Protein AF-A0A4R6LJL4-F1 (afdb_monomer_lite)

Radius of gyration: 26.49 Å; chains: 1; bounding box: 57×47×94 Å

Sequence (261 aa):
MKKIILALFVLISINSFAQEFKIKKGEVLLDGKPIAKISTKVLREYKISNLDGTNTITAYMRICNTTTPGKVYIEVFNENDKKSNDLDFAKYSPFNVDRSIVQTLFAKEMITENGVQLEKINAFLNDTPTGLGEKYGCKQENAEKKITDALDLTLDDSGNILSKNQKIGYISMITKNGQVEKYEVTDLDHNLIATWFAQMGTVQGYDKYLNKEIITYDKKVFKVEFDNGGNFIGYKMSKDITAINIVKKLAVNGYNLGHSK

pLDDT: mean 83.45, std 13.98, range [44.19, 98.19]

Foldseek 3Di:
DVVVVVVVVVVVVPPPCPFDWDADPQFTDTVRHTFWGWDPPDPQWIWIGGPVRPPIKIKGWDWAVPDVVIAIWIWIADPVVRFIAIDHFPDDDPVCRVSSVVVRCVVQVCQDSNGGDNVSVVVRRPDDHPCVCVVSVNVDDPVLNVLCVQQVWFAFQQQFIDGVNHGFWGKDFDDDPLHTAWIWTAAPVRDTFKIAGCWQDDDPPDPDGGHCWIAGPVGDIDHQDQDPQADSVPGGCRRGPSSRSVVSVCVSVPHGRYDDD

Secondary structure (DSSP, 8-state):
-HHHHHHHHHHHTT------EEEETTEEEETTEEEEEEEEEETTEEEEE-TTS-S-EEEEEEEETTSSSPEEEEEEEETTTTEEEEEE-SS--TT-HHHHHHHHHHHTTSEETTEE-HHHHHHHHHSPP--HHHHTT-----HHHHHHHHHTEEE-TT-EEEETTEEEEEEEEEEETTEEEEEEEE-TT--EEEEEESSSEEETTEEEEESSEEEETT--EEE------S-STT--GGG-HHHHHHHHHHHHTT---S---

Structure (mmCIF, N/CA/C/O backbone):
data_AF-A0A4R6LJL4-F1
#
_entry.id   AF-A0A4R6LJL4-F1
#
loop_
_atom_site.group_PDB
_atom_site.id
_atom_site.type_symbol
_atom_site.label_atom_id
_atom_site.label_alt_id
_atom_site.label_comp_id
_atom_site.label_asym_id
_atom_site.label_entity_id
_atom_site.label_seq_id
_atom_site.pdbx_PDB_ins_code
_atom_site.Cartn_x
_atom_site.Cartn_y
_atom_site.Cartn_z
_atom_site.occupancy
_atom_site.B_iso_or_equiv
_atom_site.auth_seq_id
_atom_site.auth_comp_id
_atom_site.auth_asym_id
_atom_site.auth_atom_id
_atom_site.pdbx_PDB_model_num
ATOM 1 N N . MET A 1 1 ? -15.195 26.073 62.639 1.00 53.53 1 MET A N 1
ATOM 2 C CA . MET A 1 1 ? -16.180 25.310 61.834 1.00 53.53 1 MET A CA 1
ATOM 3 C C . MET A 1 1 ? -16.422 25.914 60.446 1.00 53.53 1 MET A C 1
ATOM 5 O O . MET A 1 1 ? -16.171 25.215 59.477 1.00 53.53 1 MET A O 1
ATOM 9 N N . LYS A 1 2 ? -16.781 27.205 60.300 1.00 52.44 2 LYS A N 1
ATOM 10 C CA . LYS A 1 2 ? -17.011 27.843 58.974 1.00 52.44 2 LYS A CA 1
ATOM 11 C C . LYS A 1 2 ? -15.838 27.730 57.975 1.00 52.44 2 LYS A C 1
ATOM 13 O O . LYS A 1 2 ? -16.068 27.518 56.794 1.00 52.44 2 LYS A O 1
ATOM 18 N N . LYS A 1 3 ? -14.585 27.796 58.451 1.00 55.22 3 LYS A N 1
ATOM 19 C CA . LYS A 1 3 ? -13.379 27.672 57.602 1.00 55.22 3 LYS A CA 1
ATOM 20 C C . LYS A 1 3 ? -13.114 26.243 57.094 1.00 55.22 3 LYS A C 1
ATOM 22 O O . LYS A 1 3 ? -12.526 26.085 56.035 1.00 55.22 3 LYS A O 1
ATOM 27 N N . ILE A 1 4 ? -13.580 25.220 57.818 1.00 68.38 4 ILE A N 1
ATOM 28 C CA . ILE A 1 4 ? -13.428 23.805 57.427 1.00 68.38 4 ILE A CA 1
ATOM 29 C C . ILE A 1 4 ? -14.472 23.440 56.363 1.00 68.38 4 ILE A C 1
ATOM 31 O O . ILE A 1 4 ? -14.153 22.752 55.402 1.00 68.38 4 ILE A O 1
ATOM 35 N N . ILE A 1 5 ? -15.693 23.975 56.482 1.00 66.12 5 ILE A N 1
ATOM 36 C CA . ILE A 1 5 ? -16.760 23.782 55.486 1.00 66.12 5 ILE A CA 1
ATOM 37 C C . ILE A 1 5 ? -16.379 24.428 54.143 1.00 66.12 5 ILE A C 1
ATOM 39 O O . ILE A 1 5 ? -16.594 23.828 53.095 1.00 66.12 5 ILE A O 1
ATOM 43 N N . LEU A 1 6 ? -15.745 25.608 54.167 1.00 64.31 6 LEU A N 1
ATOM 44 C CA . LEU A 1 6 ? -15.270 26.276 52.949 1.00 64.31 6 LEU A CA 1
ATOM 45 C C . LEU A 1 6 ? -14.144 25.489 52.254 1.00 64.31 6 LEU A C 1
ATOM 47 O O . LEU A 1 6 ? -14.151 25.364 51.034 1.00 64.31 6 LEU A O 1
ATOM 51 N N . ALA A 1 7 ? -13.219 24.901 53.021 1.00 64.88 7 ALA A N 1
ATOM 52 C CA . ALA A 1 7 ? -12.162 24.045 52.478 1.00 64.88 7 ALA A CA 1
ATOM 53 C C . ALA A 1 7 ? -12.717 22.750 51.850 1.00 64.88 7 ALA A C 1
ATOM 55 O O . ALA A 1 7 ? -12.219 22.311 50.816 1.00 64.88 7 ALA A O 1
ATOM 56 N N . LEU A 1 8 ? -13.783 22.176 52.423 1.00 58.47 8 LEU A N 1
ATOM 57 C CA . LEU A 1 8 ? -14.461 21.006 51.856 1.00 58.47 8 LEU A CA 1
ATOM 58 C C . LEU A 1 8 ? -15.148 21.325 50.516 1.00 58.47 8 LEU A C 1
ATOM 60 O O . LEU A 1 8 ? -15.084 20.517 49.595 1.00 58.47 8 LEU A O 1
ATOM 64 N N . PHE A 1 9 ? -15.753 22.510 50.378 1.00 60.56 9 PHE A N 1
ATOM 65 C CA . PHE A 1 9 ? -16.377 22.939 49.119 1.00 60.56 9 PHE A CA 1
ATOM 66 C C . PHE A 1 9 ? -15.356 23.179 47.996 1.00 60.56 9 PHE A C 1
ATOM 68 O O . PHE A 1 9 ? -15.627 22.819 46.853 1.00 60.56 9 PHE A O 1
ATOM 75 N N . VAL A 1 10 ? -14.165 23.700 48.318 1.00 61.47 10 VAL A N 1
ATOM 76 C CA . VAL A 1 10 ? -13.074 23.887 47.340 1.00 61.47 10 VAL A CA 1
ATOM 77 C C . VAL A 1 10 ? -12.488 22.545 46.869 1.00 61.47 10 VAL A C 1
ATOM 79 O O . VAL A 1 10 ? -12.090 22.422 45.712 1.00 61.47 10 VAL A O 1
ATOM 82 N N . LEU A 1 11 ? -12.486 21.512 47.719 1.00 54.69 11 LEU A N 1
ATOM 83 C CA . LEU A 1 11 ? -12.023 20.163 47.359 1.00 54.69 11 LEU A CA 1
ATOM 84 C C . LEU A 1 11 ? -13.029 19.387 46.487 1.00 54.69 11 LEU A C 1
ATOM 86 O O . LEU A 1 11 ? -12.617 18.572 45.666 1.00 54.69 11 LEU A O 1
ATOM 90 N N . ILE A 1 12 ? -14.332 19.666 46.603 1.00 56.69 12 ILE A N 1
ATOM 91 C CA . ILE A 1 12 ? -15.369 19.040 45.759 1.00 56.69 12 ILE A CA 1
ATOM 92 C C . ILE A 1 12 ? -15.373 19.638 44.339 1.00 56.69 12 ILE A C 1
ATOM 94 O O . ILE A 1 12 ? -15.661 18.922 43.378 1.00 56.69 12 ILE A O 1
ATOM 98 N N . SER A 1 13 ? -14.982 20.909 44.177 1.00 53.59 13 SER A N 1
ATOM 99 C CA . SER A 1 13 ? -14.863 21.566 42.863 1.00 53.59 13 SER A CA 1
ATOM 100 C C . SER A 1 13 ? -13.693 21.078 41.999 1.00 53.59 13 SER A C 1
ATOM 102 O O . SER A 1 13 ? -13.598 21.473 40.842 1.00 53.59 13 SER A O 1
ATOM 104 N N . ILE A 1 14 ? -12.822 20.208 42.523 1.00 50.28 14 ILE A N 1
ATOM 105 C CA . ILE A 1 14 ? -11.689 19.627 41.779 1.00 50.28 14 ILE A CA 1
ATOM 106 C C . ILE A 1 14 ? -11.976 18.210 41.270 1.00 50.28 14 ILE A C 1
ATOM 108 O O . ILE A 1 14 ? -11.062 17.544 40.781 1.00 50.28 14 ILE A O 1
ATOM 112 N N . ASN A 1 15 ? -13.236 17.754 41.313 1.00 45.84 15 ASN A N 1
ATOM 113 C CA . ASN A 1 15 ? -13.671 16.623 40.493 1.00 45.84 15 ASN A CA 1
ATOM 114 C C . ASN A 1 15 ? -13.639 17.060 39.026 1.00 45.84 15 ASN A C 1
ATOM 116 O O . ASN A 1 15 ? -14.657 17.375 38.416 1.00 45.84 15 ASN A O 1
ATOM 120 N N . SER A 1 16 ? -12.426 17.137 38.483 1.00 47.34 16 SER A N 1
ATOM 121 C CA . SER A 1 16 ? -12.177 17.242 37.060 1.00 47.34 16 SER A CA 1
ATOM 122 C C . SER A 1 16 ? -12.941 16.089 36.433 1.00 47.34 16 SER A C 1
ATOM 124 O O . SER A 1 16 ? -12.625 14.929 36.702 1.00 47.34 16 SER A O 1
ATOM 126 N N . PHE A 1 17 ? -13.986 16.406 35.672 1.00 51.44 17 PHE A N 1
ATOM 127 C CA . PHE A 1 17 ? -14.688 15.448 34.835 1.00 51.44 17 PHE A CA 1
ATOM 128 C C . PHE A 1 17 ? -13.673 14.906 33.827 1.00 51.44 17 PHE A C 1
ATOM 130 O O . PHE A 1 17 ? -13.491 15.452 32.742 1.00 51.44 17 PHE A O 1
ATOM 137 N N . ALA A 1 18 ? -12.926 13.877 34.220 1.00 64.19 18 ALA A N 1
ATOM 138 C CA . ALA A 1 18 ? -12.114 13.114 33.301 1.00 64.19 18 ALA A CA 1
ATOM 139 C C . ALA A 1 18 ? -13.106 12.349 32.428 1.00 64.19 18 ALA A C 1
ATOM 141 O O . ALA A 1 18 ? -13.617 11.315 32.853 1.00 64.19 18 ALA A O 1
ATOM 142 N N . GLN A 1 19 ? -13.417 12.914 31.258 1.00 72.06 19 GLN A N 1
ATOM 143 C CA . GLN A 1 19 ? -14.310 12.308 30.276 1.00 72.06 19 GLN A CA 1
ATOM 144 C C . GLN A 1 19 ? -13.900 10.851 30.052 1.00 72.06 19 GLN A C 1
ATOM 146 O O . GLN A 1 19 ? -12.770 10.549 29.644 1.00 72.06 19 GLN A O 1
ATOM 151 N N . GLU A 1 20 ? -14.802 9.934 30.388 1.00 85.31 20 GLU A N 1
ATOM 152 C CA . GLU A 1 20 ? -14.519 8.511 30.374 1.00 85.31 20 GLU A CA 1
ATOM 153 C C . GLU A 1 20 ? -14.858 7.934 28.999 1.00 85.31 20 GLU A C 1
ATOM 155 O O . GLU A 1 20 ? -16.024 7.781 28.630 1.00 85.31 20 GLU A O 1
ATOM 160 N N . PHE A 1 21 ? -13.819 7.547 28.257 1.00 89.88 21 PHE A N 1
ATOM 161 C CA . PHE A 1 21 ? -13.973 6.799 27.013 1.00 89.88 21 PHE A CA 1
ATOM 162 C C . PHE A 1 21 ? -14.028 5.298 27.282 1.00 89.88 21 PHE A C 1
ATOM 164 O O . PHE A 1 21 ? -13.080 4.701 27.809 1.00 89.88 21 PHE A O 1
ATOM 171 N N . LYS A 1 22 ? -15.116 4.669 26.841 1.00 92.44 22 LYS A N 1
ATOM 172 C CA . LYS A 1 22 ? -15.297 3.214 26.835 1.00 92.44 22 LYS A CA 1
ATOM 173 C C . LYS A 1 22 ? -15.588 2.741 25.418 1.00 92.44 22 LYS A C 1
ATOM 175 O O . LYS A 1 22 ? -16.244 3.431 24.652 1.00 92.44 22 LYS A O 1
ATOM 180 N N . ILE A 1 23 ? -15.125 1.540 25.086 1.00 91.44 23 ILE A N 1
ATOM 181 C CA . ILE A 1 23 ? -15.512 0.853 23.852 1.00 91.44 23 ILE A CA 1
ATOM 182 C C . ILE A 1 23 ? -16.222 -0.428 24.257 1.00 91.44 23 ILE A C 1
ATOM 184 O O . ILE A 1 23 ? -15.681 -1.234 25.017 1.00 91.44 23 ILE A O 1
ATOM 188 N N . LYS A 1 24 ? -17.469 -0.592 23.813 1.00 92.56 24 LYS A N 1
ATOM 189 C CA . LYS A 1 24 ? -18.305 -1.739 24.175 1.00 92.56 24 LYS A CA 1
ATOM 190 C C . LYS A 1 24 ? -19.131 -2.154 22.971 1.00 92.56 24 LYS A C 1
ATOM 192 O O . LYS A 1 24 ? -19.838 -1.338 22.402 1.00 92.56 24 LYS A O 1
ATOM 197 N N . LYS A 1 25 ? -19.049 -3.434 22.593 1.00 90.81 25 LYS A N 1
ATOM 198 C CA . LYS A 1 25 ? -19.828 -4.020 21.483 1.00 90.81 25 LYS A CA 1
ATOM 199 C C . LYS A 1 25 ? -19.723 -3.236 20.154 1.00 90.81 25 LYS A C 1
ATOM 201 O O . LYS A 1 25 ? -20.688 -3.170 19.407 1.00 90.81 25 LYS A O 1
ATOM 206 N N . GLY A 1 26 ? -18.552 -2.665 19.855 1.00 92.25 26 GLY A N 1
ATOM 207 C CA . GLY A 1 26 ? -18.328 -1.886 18.628 1.00 92.25 26 GLY A CA 1
ATOM 208 C C . GLY A 1 26 ? -18.868 -0.454 18.673 1.00 92.25 26 GLY A C 1
ATOM 209 O O . GLY A 1 26 ? -18.891 0.217 17.646 1.00 92.25 26 GLY A O 1
ATOM 210 N N . GLU A 1 27 ? -19.282 0.031 19.842 1.00 96.25 27 GLU A N 1
ATOM 211 C CA . GLU A 1 27 ? -19.671 1.422 20.062 1.00 96.25 27 GLU A CA 1
ATOM 212 C C . GLU A 1 27 ? -18.627 2.137 20.913 1.00 96.25 27 GLU A C 1
ATOM 214 O O . GLU A 1 27 ? -18.064 1.571 21.856 1.00 96.25 27 GLU A O 1
ATOM 219 N N . VAL A 1 28 ? -18.393 3.398 20.573 1.00 96.62 28 VAL A N 1
ATOM 220 C CA . VAL A 1 28 ? -17.620 4.352 21.356 1.00 96.62 28 VAL A CA 1
ATOM 221 C C . VAL A 1 28 ? -18.580 5.058 22.298 1.00 96.62 28 VAL A C 1
ATOM 223 O O . VAL A 1 28 ? -19.526 5.701 21.843 1.00 96.62 28 VAL A O 1
ATOM 226 N N . LEU A 1 29 ? -18.324 4.952 23.598 1.00 96.44 29 LEU A N 1
ATOM 227 C CA . LEU A 1 29 ? -19.099 5.606 24.638 1.00 96.44 29 LEU A CA 1
ATOM 228 C C . LEU A 1 29 ? -18.279 6.720 25.283 1.00 96.44 29 LEU A C 1
ATOM 230 O O . LEU A 1 29 ? -17.168 6.470 25.755 1.00 96.44 29 LEU A O 1
ATOM 234 N N . LEU A 1 30 ? -18.866 7.911 25.338 1.00 94.94 30 LEU A N 1
ATOM 235 C CA . LEU A 1 30 ? -18.386 9.060 26.094 1.00 94.94 30 LEU A CA 1
ATOM 236 C C . LEU A 1 30 ? -19.281 9.218 27.320 1.00 94.94 30 LEU A C 1
ATOM 238 O O . LEU A 1 30 ? -20.489 9.410 27.180 1.00 94.94 30 LEU A O 1
ATOM 242 N N . ASP A 1 31 ? -18.713 9.046 28.512 1.00 92.50 31 ASP A N 1
ATOM 243 C CA . ASP A 1 31 ? -19.451 9.098 29.783 1.00 92.50 31 ASP A CA 1
ATOM 244 C C . ASP A 1 31 ? -20.693 8.181 29.783 1.00 92.50 31 ASP A C 1
ATOM 246 O O . ASP A 1 31 ? -21.767 8.502 30.291 1.00 92.50 31 ASP A O 1
ATOM 250 N N . GLY A 1 32 ? -20.549 7.011 29.151 1.00 92.56 32 GLY A N 1
ATOM 251 C CA . GLY A 1 32 ? -21.605 6.004 29.026 1.00 92.56 32 GLY A CA 1
ATOM 252 C C . GLY A 1 32 ? -22.635 6.256 27.919 1.00 92.56 32 GLY A C 1
ATOM 253 O O . GLY A 1 32 ? -23.477 5.387 27.700 1.00 92.56 32 GLY A O 1
ATOM 254 N N . LYS A 1 33 ? -22.565 7.374 27.188 1.00 94.56 33 LYS A N 1
ATOM 255 C CA . LYS A 1 33 ? -23.429 7.651 26.031 1.00 94.56 33 LYS A CA 1
ATOM 256 C C . LYS A 1 33 ? -22.744 7.217 24.734 1.00 94.56 33 LYS A C 1
ATOM 258 O O . LYS A 1 33 ? -21.596 7.604 24.526 1.00 94.56 33 LYS A O 1
ATOM 263 N N . PRO A 1 34 ? -23.396 6.433 23.858 1.00 97.00 34 PRO A N 1
ATOM 264 C CA . PRO A 1 34 ? -22.824 6.082 22.564 1.00 97.00 34 PRO A CA 1
ATOM 265 C C . PRO A 1 34 ? -22.721 7.335 21.684 1.00 97.00 34 PRO A C 1
ATOM 267 O O . PRO A 1 34 ? -23.684 8.089 21.579 1.00 97.00 34 PRO A O 1
ATOM 270 N N . ILE A 1 35 ? -21.560 7.552 21.064 1.00 97.06 35 ILE A N 1
ATOM 271 C CA . ILE A 1 35 ? -21.288 8.717 20.198 1.00 97.06 35 ILE A CA 1
ATOM 272 C C . ILE A 1 35 ? -20.831 8.320 18.788 1.00 97.06 35 ILE A C 1
ATOM 274 O O . ILE A 1 35 ? -21.014 9.072 17.838 1.00 97.06 35 ILE A O 1
ATOM 278 N N . ALA A 1 36 ? -20.249 7.131 18.626 1.00 97.69 36 ALA A N 1
ATOM 279 C CA . ALA A 1 36 ? -19.754 6.634 17.345 1.00 97.69 36 ALA A CA 1
ATOM 280 C C . ALA A 1 36 ? -19.718 5.102 17.331 1.00 97.69 36 ALA A C 1
ATOM 282 O O . ALA A 1 36 ? -19.785 4.452 18.377 1.00 97.69 36 ALA A O 1
ATOM 283 N N . LYS A 1 37 ? -19.575 4.519 16.143 1.00 97.88 37 LYS A N 1
ATOM 284 C CA . LYS A 1 37 ? -19.278 3.096 15.949 1.00 97.88 37 LYS A CA 1
ATOM 285 C C . LYS A 1 37 ? -17.812 2.920 15.584 1.00 97.88 37 LYS A C 1
ATOM 287 O O . LYS A 1 37 ? -17.244 3.756 14.888 1.00 97.88 37 LYS A O 1
ATOM 292 N N . ILE A 1 38 ? -17.214 1.822 16.036 1.00 95.94 38 ILE A N 1
ATOM 293 C CA . ILE A 1 38 ? -15.847 1.427 15.704 1.00 95.94 38 ILE A CA 1
ATOM 294 C C . ILE A 1 38 ? -15.780 -0.067 15.381 1.00 95.94 38 ILE A C 1
ATOM 296 O O . ILE A 1 38 ? -16.358 -0.904 16.076 1.00 95.94 38 ILE A O 1
ATOM 300 N N . SER A 1 39 ? -15.065 -0.414 14.312 1.00 88.62 39 SER A N 1
ATOM 301 C CA . SER A 1 39 ? -14.874 -1.794 13.871 1.00 88.62 39 SER A CA 1
ATOM 302 C C . SER A 1 39 ? -13.429 -2.057 13.461 1.00 88.62 39 SER A C 1
ATOM 304 O O . SER A 1 39 ? -12.845 -1.296 12.692 1.00 88.62 39 SER A O 1
ATOM 306 N N . THR A 1 40 ? -12.884 -3.180 13.928 1.00 78.75 40 THR A N 1
ATOM 307 C CA . THR A 1 40 ? -11.513 -3.630 13.640 1.00 78.75 40 THR A CA 1
ATOM 308 C C . THR A 1 40 ? -11.558 -5.009 12.989 1.00 78.75 40 THR A C 1
ATOM 310 O O . THR A 1 40 ? -11.153 -6.012 13.571 1.00 78.75 40 THR A O 1
ATOM 313 N N . LYS A 1 41 ? -12.133 -5.087 11.782 1.00 68.88 41 LYS A N 1
ATOM 314 C CA . LYS A 1 41 ? -12.169 -6.344 11.007 1.00 68.88 41 LYS A CA 1
ATOM 315 C C . LYS A 1 41 ? -10.799 -6.715 10.440 1.00 68.88 41 LYS A C 1
ATOM 317 O O . LYS A 1 41 ? -10.527 -7.891 10.227 1.00 68.88 41 LYS A O 1
ATOM 322 N N . VAL A 1 42 ? -9.959 -5.713 10.190 1.00 64.69 42 VAL A N 1
ATOM 323 C CA . VAL A 1 42 ? -8.599 -5.861 9.672 1.00 64.69 42 VAL A CA 1
ATOM 324 C C . VAL A 1 42 ? -7.624 -5.383 10.744 1.00 64.69 42 VAL A C 1
ATOM 326 O O . VAL A 1 42 ? -7.856 -4.383 11.424 1.00 64.69 42 VAL A O 1
ATOM 329 N N . LEU A 1 43 ? -6.533 -6.125 10.935 1.00 59.03 43 LEU A N 1
ATOM 330 C CA . LEU A 1 43 ? -5.539 -5.814 11.958 1.00 59.03 43 LEU A CA 1
ATOM 331 C C . LEU A 1 43 ? -4.974 -4.399 11.744 1.00 59.03 43 LEU A C 1
ATOM 333 O O . LEU A 1 43 ? -4.499 -4.084 10.655 1.00 59.03 43 LEU A O 1
ATOM 337 N N . ARG A 1 44 ? -4.975 -3.581 12.808 1.00 76.94 44 ARG A N 1
ATOM 338 C CA . ARG A 1 44 ? -4.506 -2.176 12.819 1.00 76.94 44 ARG A CA 1
ATOM 339 C C . ARG A 1 44 ? -5.304 -1.216 11.929 1.00 76.94 44 ARG A C 1
ATOM 341 O O . ARG A 1 44 ? -4.864 -0.087 11.737 1.00 76.94 44 ARG A O 1
ATOM 348 N N . GLU A 1 45 ? -6.458 -1.629 11.428 1.00 83.31 45 GLU A N 1
ATOM 349 C CA . GLU A 1 45 ? -7.390 -0.787 10.686 1.00 83.31 45 GLU A CA 1
ATOM 350 C C . GLU A 1 45 ? -8.661 -0.610 11.516 1.00 83.31 45 GLU A C 1
ATOM 352 O O . GLU A 1 45 ? -9.314 -1.581 11.898 1.00 83.31 45 GLU A O 1
ATOM 357 N N . TYR A 1 46 ? -9.003 0.638 11.807 1.00 90.12 46 TYR A N 1
ATOM 358 C CA . TYR A 1 46 ? -10.121 0.999 12.664 1.00 90.12 46 TYR A CA 1
ATOM 359 C C . TYR A 1 46 ? -11.091 1.837 11.846 1.00 90.12 46 TYR A C 1
ATOM 361 O O . TYR A 1 46 ? -10.846 3.015 11.588 1.00 90.12 46 TYR A O 1
ATOM 369 N N . LYS A 1 47 ? -12.193 1.219 11.421 1.00 94.50 47 LYS A N 1
ATOM 370 C CA . LYS A 1 47 ? -13.276 1.931 10.742 1.00 94.50 47 LYS A CA 1
ATOM 371 C C . LYS A 1 47 ? -14.149 2.593 11.786 1.00 94.50 47 LYS A C 1
ATOM 373 O O . LYS A 1 47 ? -14.658 1.901 12.668 1.00 94.50 47 LYS A O 1
ATOM 378 N N . ILE A 1 48 ? -14.297 3.906 11.689 1.00 97.19 48 ILE A N 1
ATOM 379 C CA . ILE A 1 48 ? -15.034 4.723 12.649 1.00 97.19 48 ILE A CA 1
ATOM 380 C C . ILE A 1 48 ? -16.112 5.486 11.893 1.00 97.19 48 ILE A C 1
ATOM 382 O O . ILE A 1 48 ? -15.826 6.079 10.858 1.00 97.19 48 ILE A O 1
ATOM 386 N N . SER A 1 49 ? -17.341 5.466 12.397 1.00 96.81 49 SER A N 1
ATOM 387 C CA . SER A 1 49 ? -18.485 6.133 11.772 1.00 96.81 49 SER A CA 1
ATOM 388 C C . SER A 1 49 ? -19.409 6.738 12.821 1.00 96.81 49 SER A C 1
ATOM 390 O O . SER A 1 49 ? -19.335 6.405 14.007 1.00 96.81 49 SER A O 1
ATOM 392 N N . ASN A 1 50 ? -20.360 7.551 12.373 1.00 97.25 50 ASN A N 1
ATOM 393 C CA . ASN A 1 50 ? -21.526 7.904 13.176 1.00 97.25 50 ASN A CA 1
ATOM 394 C C . ASN A 1 50 ? -22.336 6.655 13.562 1.00 97.25 50 ASN A C 1
ATOM 396 O O . ASN 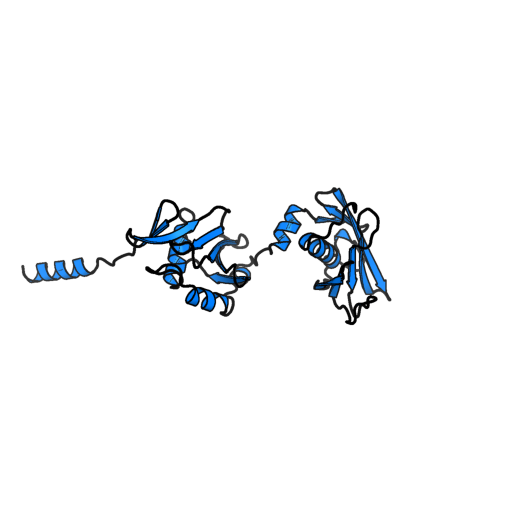A 1 50 ? -22.176 5.569 12.986 1.00 97.25 50 ASN A O 1
ATOM 400 N N . LEU A 1 51 ? -23.232 6.805 14.542 1.00 96.56 51 LEU A N 1
ATOM 401 C CA . LEU A 1 51 ? -24.110 5.723 15.005 1.00 96.56 51 LEU A CA 1
ATOM 402 C C . LEU A 1 51 ? -25.036 5.193 13.900 1.00 96.56 51 LEU A C 1
ATOM 404 O O . LEU A 1 51 ? -25.356 4.004 13.886 1.00 96.56 51 LEU A O 1
ATOM 408 N N . ASP A 1 52 ? -25.423 6.038 12.950 1.00 95.06 52 ASP A N 1
ATOM 409 C CA . ASP A 1 52 ? -26.213 5.674 11.768 1.00 95.06 52 ASP A CA 1
ATOM 410 C C . ASP A 1 52 ? -25.370 5.071 10.622 1.00 95.06 52 ASP A C 1
ATOM 412 O O . ASP A 1 52 ? -25.925 4.577 9.646 1.00 95.06 52 ASP A O 1
ATOM 416 N N . GLY A 1 53 ? -24.037 5.050 10.752 1.00 91.69 53 GLY A N 1
ATOM 417 C CA . GLY A 1 53 ? -23.104 4.564 9.730 1.00 91.69 53 GLY A CA 1
ATOM 418 C C . GLY A 1 53 ? -22.617 5.631 8.743 1.00 91.69 53 GLY A C 1
ATOM 419 O O . GLY A 1 53 ? -21.782 5.329 7.890 1.00 91.69 53 GLY A O 1
ATOM 420 N N . THR A 1 54 ? -23.086 6.874 8.853 1.00 93.12 54 THR A N 1
ATOM 421 C CA . THR A 1 54 ? -22.600 7.996 8.035 1.00 93.12 54 THR A CA 1
ATOM 422 C C . THR A 1 54 ? -21.226 8.487 8.506 1.00 93.12 54 THR A C 1
ATOM 424 O O . THR A 1 54 ? -20.722 8.058 9.548 1.00 93.12 54 THR A O 1
ATOM 427 N N . ASN A 1 55 ? -20.592 9.368 7.723 1.00 91.81 55 ASN A N 1
ATOM 428 C CA . ASN A 1 55 ? -19.288 9.977 8.024 1.00 91.81 55 ASN A CA 1
ATOM 429 C C . ASN A 1 55 ? -18.228 8.944 8.436 1.00 91.81 55 ASN A C 1
ATOM 431 O O . ASN A 1 55 ? -17.597 9.053 9.486 1.00 91.81 55 ASN A O 1
ATOM 435 N N . THR A 1 56 ? -18.073 7.901 7.620 1.00 94.06 56 THR A N 1
ATOM 436 C CA . THR A 1 56 ? -17.103 6.842 7.894 1.00 94.06 56 THR A CA 1
ATOM 437 C C . THR A 1 56 ? -15.695 7.288 7.514 1.00 94.06 56 THR A C 1
ATOM 439 O O . THR A 1 56 ? -15.464 7.751 6.400 1.00 94.06 56 THR A O 1
ATOM 442 N N . ILE A 1 57 ? -14.749 7.066 8.420 1.00 94.44 57 ILE A N 1
ATOM 443 C CA . ILE A 1 57 ? -13.314 7.179 8.176 1.00 94.44 57 ILE A CA 1
ATOM 444 C C . ILE A 1 57 ? -12.595 5.893 8.556 1.00 94.44 57 ILE A C 1
ATOM 446 O O . ILE A 1 57 ? -13.099 5.074 9.331 1.00 94.44 57 ILE A O 1
ATOM 450 N N . THR A 1 58 ? -11.374 5.760 8.058 1.00 93.75 58 THR A N 1
ATOM 451 C CA . THR A 1 58 ? -10.469 4.687 8.444 1.00 93.75 58 THR A CA 1
ATOM 452 C C . THR A 1 58 ? -9.268 5.289 9.163 1.00 93.75 58 THR A C 1
ATOM 454 O O . THR A 1 58 ? -8.545 6.106 8.603 1.00 93.75 58 THR A O 1
ATOM 457 N N . ALA A 1 59 ? -9.044 4.888 10.410 1.00 93.06 59 ALA A N 1
ATOM 458 C CA . ALA A 1 59 ? -7.826 5.195 11.144 1.00 93.06 59 ALA A CA 1
ATOM 459 C C . ALA A 1 59 ? -6.919 3.963 11.136 1.00 93.06 59 ALA A C 1
ATOM 461 O O . ALA A 1 59 ? -7.320 2.883 11.571 1.00 93.06 59 ALA A O 1
ATOM 462 N N . TYR A 1 60 ? -5.691 4.110 10.660 1.00 86.50 60 TYR A N 1
ATOM 463 C CA . TYR A 1 60 ? -4.698 3.049 10.673 1.00 86.50 60 TYR A CA 1
ATOM 464 C C . TYR A 1 60 ? -3.674 3.274 11.780 1.00 86.50 60 TYR A C 1
ATOM 466 O O . TYR A 1 60 ? -3.064 4.337 11.870 1.00 86.50 60 TYR A O 1
ATOM 474 N N . MET A 1 61 ? -3.413 2.243 12.581 1.00 83.38 61 MET A N 1
ATOM 475 C CA . MET A 1 61 ? -2.260 2.232 13.479 1.00 83.38 61 MET A CA 1
ATOM 476 C C . MET A 1 61 ? -1.012 1.846 12.684 1.00 83.38 61 MET A C 1
ATOM 478 O O . MET A 1 61 ? -0.880 0.716 12.200 1.00 83.38 61 MET A O 1
ATOM 482 N N . ARG A 1 62 ? -0.064 2.773 12.590 1.00 83.12 62 ARG A N 1
ATOM 483 C CA . ARG A 1 62 ? 1.229 2.551 11.944 1.00 83.12 62 ARG A CA 1
ATOM 484 C C . ARG A 1 62 ? 2.307 2.337 12.990 1.00 83.12 62 ARG A C 1
ATOM 486 O O . ARG A 1 62 ? 2.279 2.943 14.057 1.00 83.12 62 ARG A O 1
ATOM 493 N N . ILE A 1 63 ? 3.223 1.419 12.689 1.00 76.56 63 ILE A N 1
ATOM 494 C CA . ILE A 1 63 ? 4.327 1.041 13.571 1.00 76.56 63 ILE A CA 1
ATOM 495 C C . ILE A 1 63 ? 5.628 1.182 12.796 1.00 76.56 63 ILE A C 1
ATOM 497 O O . ILE A 1 63 ? 5.759 0.670 11.686 1.00 76.56 63 ILE A O 1
ATOM 501 N N . CYS A 1 64 ? 6.579 1.850 13.424 1.00 72.25 64 CYS A N 1
ATOM 502 C CA . CYS A 1 64 ? 7.900 2.158 12.925 1.00 72.25 64 CYS A CA 1
ATOM 503 C C . CYS A 1 64 ? 8.931 1.410 13.745 1.00 72.25 64 CYS A C 1
ATOM 505 O O . CYS A 1 64 ? 9.224 1.791 14.877 1.00 72.25 64 CYS A O 1
ATOM 507 N N . ASN A 1 65 ? 9.485 0.350 13.172 1.00 66.25 65 ASN A N 1
ATOM 508 C CA . ASN A 1 65 ? 10.466 -0.493 13.855 1.00 66.25 65 ASN A CA 1
ATOM 509 C C . ASN A 1 65 ? 11.914 -0.008 13.661 1.00 66.25 65 ASN A C 1
ATOM 511 O O . ASN A 1 65 ? 12.845 -0.647 14.133 1.00 66.25 65 ASN A O 1
ATOM 515 N N . THR A 1 66 ? 12.106 1.110 12.963 1.00 61.56 66 THR A N 1
ATOM 516 C CA . THR A 1 66 ? 13.405 1.730 12.656 1.00 61.56 66 THR A CA 1
ATOM 517 C C . THR A 1 66 ? 14.016 2.489 13.834 1.00 61.56 66 THR A C 1
ATOM 519 O O . THR A 1 66 ? 15.191 2.840 13.794 1.00 61.56 66 THR A O 1
ATOM 522 N N . THR A 1 67 ? 13.252 2.718 14.904 1.00 54.78 67 THR A N 1
ATOM 523 C CA . THR A 1 67 ? 13.713 3.338 16.154 1.00 54.78 67 THR A CA 1
ATOM 524 C C . THR A 1 67 ? 13.504 2.386 17.333 1.00 54.78 67 THR A C 1
ATOM 526 O O . THR A 1 67 ? 12.586 1.571 17.305 1.00 54.78 67 THR A O 1
ATOM 529 N N . THR A 1 68 ? 14.305 2.500 18.401 1.00 46.59 68 THR A N 1
ATOM 530 C CA . THR A 1 68 ? 14.088 1.755 19.659 1.00 46.59 68 THR A CA 1
ATOM 531 C C . THR A 1 68 ? 13.778 2.722 20.813 1.00 46.59 68 THR A C 1
ATOM 533 O O . THR A 1 68 ? 14.611 3.581 21.098 1.00 46.59 68 THR A O 1
ATOM 536 N N . PRO A 1 69 ? 12.619 2.604 21.496 1.00 62.34 69 PRO A N 1
ATOM 537 C CA . PRO A 1 69 ? 11.487 1.748 21.136 1.00 62.34 69 PRO A CA 1
ATOM 538 C C . PRO A 1 69 ? 10.828 2.202 19.819 1.00 62.34 69 PRO A C 1
ATOM 540 O O . PRO A 1 69 ? 10.944 3.366 19.419 1.00 62.34 69 PRO A O 1
ATOM 543 N N . GLY A 1 70 ? 10.147 1.274 19.140 1.00 67.12 70 GLY A N 1
ATOM 544 C CA . GLY A 1 70 ? 9.448 1.557 17.886 1.00 67.12 70 GLY A CA 1
ATOM 545 C C . GLY A 1 70 ? 8.420 2.675 18.054 1.00 67.12 70 GLY A C 1
ATOM 546 O O . GLY A 1 70 ? 7.700 2.718 19.055 1.00 67.12 70 GLY A O 1
ATOM 547 N N . LYS A 1 71 ? 8.364 3.605 17.097 1.00 83.62 71 LYS A N 1
ATOM 548 C CA . LYS A 1 71 ? 7.378 4.694 17.110 1.00 83.62 71 LYS A CA 1
ATOM 549 C C . LYS A 1 71 ? 6.049 4.210 16.550 1.00 83.62 71 LYS A C 1
ATOM 551 O O . LYS A 1 71 ? 6.005 3.372 15.655 1.00 83.62 71 LYS A O 1
ATOM 556 N N . VAL A 1 72 ? 4.956 4.732 17.087 1.00 83.81 72 VAL A N 1
ATOM 557 C CA . VAL A 1 72 ? 3.601 4.423 16.631 1.00 83.81 72 VAL A CA 1
ATOM 558 C C . VAL A 1 72 ? 2.857 5.719 16.379 1.00 83.81 72 VAL A C 1
ATOM 560 O O . VAL A 1 72 ? 2.982 6.657 17.163 1.00 83.81 72 VAL A O 1
ATOM 563 N N . TYR A 1 73 ? 2.092 5.763 15.297 1.00 89.81 73 TYR A N 1
ATOM 564 C CA . TYR A 1 73 ? 1.295 6.927 14.917 1.00 89.81 73 TYR A CA 1
ATOM 565 C C . TYR A 1 73 ? -0.016 6.488 14.260 1.00 89.81 73 TYR A C 1
ATOM 567 O O . TYR A 1 73 ? -0.215 5.303 13.965 1.00 89.81 73 TYR A O 1
ATOM 575 N N . ILE A 1 74 ? -0.924 7.441 14.074 1.00 92.19 74 ILE A N 1
ATOM 576 C CA . ILE A 1 74 ? -2.223 7.237 13.436 1.00 92.19 74 ILE A CA 1
ATOM 577 C C . ILE A 1 74 ? -2.156 7.839 12.036 1.00 92.19 74 ILE A C 1
ATOM 579 O O . ILE A 1 74 ? -1.816 9.007 11.893 1.00 92.19 74 ILE A O 1
ATOM 583 N N . GLU A 1 75 ? -2.507 7.071 11.012 1.00 91.88 75 GLU A N 1
ATOM 584 C CA . GLU A 1 75 ? -2.857 7.624 9.702 1.00 91.88 75 GLU A CA 1
ATOM 585 C C . GLU A 1 75 ? -4.380 7.662 9.589 1.00 91.88 75 GLU A C 1
ATOM 587 O O . GLU A 1 75 ? -5.037 6.625 9.686 1.00 91.88 75 GLU A O 1
ATOM 592 N N . VAL A 1 76 ? -4.944 8.849 9.390 1.00 93.56 76 VAL A N 1
ATOM 593 C CA . VAL A 1 76 ? -6.371 9.023 9.113 1.00 93.56 76 VAL A CA 1
ATOM 594 C C . VAL A 1 76 ? -6.560 9.018 7.604 1.00 93.56 76 VAL A C 1
ATOM 596 O O . VAL A 1 76 ? -5.835 9.705 6.892 1.00 93.56 76 VAL A O 1
ATOM 599 N N . PHE A 1 77 ? -7.535 8.257 7.123 1.00 89.81 77 PHE A N 1
ATOM 600 C CA . PHE A 1 77 ? -7.875 8.128 5.714 1.00 89.81 77 PHE A CA 1
ATOM 601 C C . PHE A 1 77 ? -9.379 8.290 5.506 1.00 89.81 77 PHE A C 1
ATOM 603 O O . PHE A 1 77 ? -10.189 7.713 6.239 1.00 89.81 77 PHE A O 1
ATOM 610 N N . ASN A 1 78 ? -9.745 9.048 4.476 1.00 86.81 78 ASN A N 1
ATOM 611 C CA . ASN A 1 78 ? -11.117 9.152 3.998 1.00 86.81 78 ASN A CA 1
ATOM 612 C C . ASN A 1 78 ? -11.230 8.467 2.627 1.00 86.81 78 ASN A C 1
ATOM 614 O O . ASN A 1 78 ? -10.622 8.910 1.652 1.00 86.81 78 ASN A O 1
ATOM 618 N N . GLU A 1 79 ? -12.029 7.399 2.563 1.00 75.94 79 GLU A N 1
ATOM 619 C CA . GLU A 1 79 ? -12.265 6.604 1.349 1.00 75.94 79 GLU A CA 1
ATOM 620 C C . GLU A 1 79 ? -12.911 7.425 0.222 1.00 75.94 79 GLU A C 1
ATOM 622 O O . GLU A 1 79 ? -12.612 7.195 -0.949 1.00 75.94 79 GLU A O 1
ATOM 627 N N . ASN A 1 80 ? -13.769 8.396 0.562 1.00 75.94 80 ASN A N 1
ATOM 628 C CA . ASN A 1 80 ? -14.510 9.185 -0.426 1.00 75.94 80 ASN A CA 1
ATOM 629 C C . ASN A 1 80 ? -13.570 10.069 -1.255 1.00 75.94 80 ASN A C 1
ATOM 631 O O . ASN A 1 80 ? -13.660 10.099 -2.481 1.00 75.94 80 ASN A O 1
ATOM 635 N N . ASP A 1 81 ? -12.630 10.735 -0.582 1.00 72.56 81 ASP A N 1
ATOM 636 C CA . ASP A 1 81 ? -11.725 11.707 -1.205 1.00 72.56 81 ASP A CA 1
ATOM 637 C C . ASP A 1 81 ? -10.342 11.113 -1.517 1.00 72.56 81 ASP A C 1
ATOM 639 O O . ASP A 1 81 ? -9.499 11.780 -2.118 1.00 72.56 81 ASP A O 1
ATOM 643 N N . LYS A 1 82 ? -10.097 9.862 -1.099 1.00 77.94 82 LYS A N 1
ATOM 644 C CA . LYS A 1 82 ? -8.819 9.140 -1.213 1.00 77.94 82 LYS A CA 1
ATOM 645 C C . LYS A 1 82 ? -7.617 9.924 -0.669 1.00 77.94 82 LYS A C 1
ATOM 647 O O . LYS A 1 82 ? -6.516 9.834 -1.210 1.00 77.94 82 LYS A O 1
ATOM 652 N N . LYS A 1 83 ? -7.821 10.682 0.411 1.00 83.00 83 LYS A N 1
ATOM 653 C CA . LYS A 1 83 ? -6.781 11.475 1.086 1.00 83.00 83 LYS A CA 1
ATOM 654 C C . LYS A 1 83 ? -6.436 10.885 2.446 1.00 83.00 83 LYS A C 1
ATOM 656 O O . LYS A 1 83 ? -7.331 10.439 3.167 1.00 83.00 83 LYS A O 1
ATOM 661 N N . SER A 1 84 ? -5.151 10.928 2.797 1.00 88.44 84 SER A N 1
ATOM 662 C CA . SER A 1 84 ? -4.656 10.620 4.139 1.00 88.44 84 SER A CA 1
ATOM 663 C C . SER A 1 84 ? -3.767 11.726 4.694 1.00 88.44 84 SER A C 1
ATOM 665 O O . SER A 1 84 ? -3.128 12.466 3.949 1.00 88.44 84 SER A O 1
ATOM 667 N N . ASN A 1 85 ? -3.729 11.815 6.020 1.00 90.81 85 ASN A N 1
ATOM 668 C CA . ASN A 1 85 ? -2.727 12.568 6.765 1.00 90.81 85 ASN A CA 1
ATOM 669 C C . ASN A 1 85 ? -2.456 11.849 8.101 1.00 90.81 85 ASN A C 1
ATOM 671 O O . ASN A 1 85 ? -3.268 11.033 8.556 1.00 90.81 85 ASN A O 1
ATOM 675 N N . ASP A 1 86 ? -1.298 12.098 8.709 1.00 91.12 86 ASP A N 1
ATOM 676 C CA . ASP A 1 86 ? -0.817 11.387 9.892 1.00 91.12 86 ASP A CA 1
ATOM 677 C C . ASP A 1 86 ? -0.753 12.264 11.146 1.00 91.12 86 ASP A C 1
ATOM 679 O O . ASP A 1 86 ? -0.606 13.478 11.083 1.00 91.12 86 ASP A O 1
ATOM 683 N N . LEU A 1 87 ? -0.930 11.661 12.320 1.00 93.06 87 LEU A N 1
ATOM 684 C CA . LEU A 1 87 ? -0.857 12.359 13.600 1.00 93.06 87 LEU A CA 1
ATOM 685 C C . LEU A 1 87 ? -0.359 11.448 14.725 1.00 93.06 87 LEU A C 1
ATOM 687 O O . LEU A 1 87 ? -0.540 10.227 14.712 1.00 93.06 87 LEU A O 1
ATOM 691 N N . ASP A 1 88 ? 0.272 12.067 15.718 1.00 92.06 88 ASP A N 1
ATOM 692 C CA . ASP A 1 88 ? 0.766 11.392 16.912 1.00 92.06 88 ASP A CA 1
ATOM 693 C C . ASP A 1 88 ? -0.378 10.995 17.845 1.00 92.06 88 ASP A C 1
ATOM 695 O O . ASP A 1 88 ? -1.356 11.728 18.010 1.00 92.06 88 ASP A O 1
ATOM 699 N N . PHE A 1 89 ? -0.222 9.858 18.525 1.00 90.00 89 PHE A N 1
ATOM 700 C CA . PHE A 1 89 ? -1.120 9.490 19.615 1.00 90.00 89 PHE A CA 1
ATOM 701 C C . PHE A 1 89 ? -1.046 10.527 20.740 1.00 90.00 89 PHE A C 1
ATOM 703 O O . PHE A 1 89 ? 0.031 10.782 21.277 1.00 90.00 89 PHE A O 1
ATOM 710 N N . ALA A 1 90 ? -2.197 11.037 21.186 1.00 89.75 90 ALA A N 1
ATOM 711 C CA . ALA A 1 90 ? -2.262 11.875 22.385 1.00 89.75 90 ALA A CA 1
ATOM 712 C C . ALA A 1 90 ? -1.853 11.075 23.636 1.00 89.75 90 ALA A C 1
ATOM 714 O O . ALA A 1 90 ? -1.107 11.551 24.490 1.00 89.75 90 ALA A O 1
ATOM 715 N N . LYS A 1 91 ? -2.317 9.821 23.720 1.00 86.62 91 LYS A N 1
ATOM 716 C CA . LYS A 1 91 ? -1.894 8.837 24.721 1.00 86.62 91 LYS A CA 1
ATOM 717 C C . LYS A 1 91 ? -1.994 7.430 24.141 1.00 86.62 91 LYS A C 1
ATOM 719 O O . LYS A 1 91 ? -3.090 6.932 23.887 1.00 86.62 91 LYS A O 1
ATOM 724 N N . TYR A 1 92 ? -0.853 6.774 23.956 1.00 82.81 92 TYR A N 1
ATOM 725 C CA . TYR A 1 92 ? -0.795 5.420 23.409 1.00 82.81 92 TYR A CA 1
ATOM 726 C C . TYR A 1 92 ? -0.860 4.348 24.506 1.00 82.81 92 TYR A C 1
ATOM 728 O O . TYR A 1 92 ? -0.131 4.409 25.497 1.00 82.81 92 TYR A O 1
ATOM 736 N N . SER A 1 93 ? -1.710 3.340 24.304 1.00 78.50 93 SER A N 1
ATOM 737 C CA . SER A 1 93 ? -1.741 2.108 25.089 1.00 78.50 93 SER A CA 1
ATOM 738 C C . SER A 1 93 ? -1.802 0.899 24.149 1.00 78.50 93 SER A C 1
ATOM 740 O O . SER A 1 93 ? -2.785 0.761 23.420 1.00 78.50 93 SER A O 1
ATOM 742 N N . PRO A 1 94 ? -0.820 -0.021 24.185 1.00 70.12 94 PRO A N 1
ATOM 743 C CA . PRO A 1 94 ? -0.838 -1.216 23.337 1.00 70.12 94 PRO A CA 1
ATOM 744 C C . PRO A 1 94 ? -1.987 -2.179 23.676 1.00 70.12 94 PRO A C 1
ATOM 746 O O . PRO A 1 94 ? -2.368 -2.991 22.840 1.00 70.12 94 PRO A O 1
ATOM 749 N N . PHE A 1 95 ? -2.556 -2.085 24.882 1.00 68.62 95 PHE A N 1
ATOM 750 C CA . PHE A 1 95 ? -3.658 -2.938 25.338 1.00 68.62 95 PHE A CA 1
ATOM 751 C C . PHE A 1 95 ? -5.048 -2.381 24.994 1.00 68.62 95 PHE A C 1
ATOM 753 O O . PHE A 1 95 ? -6.031 -3.099 25.129 1.00 68.62 95 PHE A O 1
ATOM 760 N N . ASN A 1 96 ? -5.148 -1.107 24.591 1.00 78.81 96 ASN A N 1
ATOM 761 C CA . ASN A 1 96 ? -6.414 -0.423 24.292 1.00 78.81 96 ASN A CA 1
ATOM 762 C C . ASN A 1 96 ? -6.227 0.562 23.124 1.00 78.81 96 ASN A C 1
ATOM 764 O O . ASN A 1 96 ? -6.458 1.765 23.262 1.00 78.81 96 ASN A O 1
ATOM 768 N N . VAL A 1 97 ? -5.721 0.064 21.993 1.00 83.69 97 VAL A N 1
ATOM 769 C CA . VAL A 1 97 ? -5.338 0.906 20.848 1.00 83.69 97 VAL A CA 1
ATOM 770 C C . VAL A 1 97 ? -6.538 1.645 20.258 1.00 83.69 97 VAL A C 1
ATOM 772 O O . VAL A 1 97 ? -6.441 2.829 19.956 1.00 83.69 97 VAL A O 1
ATOM 775 N N . ASP A 1 98 ? -7.672 0.966 20.137 1.00 86.81 98 ASP A N 1
ATOM 776 C CA . ASP A 1 98 ? -8.945 1.535 19.702 1.00 86.81 98 ASP A CA 1
ATOM 777 C C . ASP A 1 98 ? -9.347 2.754 20.553 1.00 86.81 98 ASP A C 1
ATOM 779 O O . ASP A 1 98 ? -9.648 3.824 20.021 1.00 86.81 98 ASP A O 1
ATOM 783 N N . ARG A 1 99 ? -9.244 2.638 21.881 1.00 90.25 99 ARG A N 1
ATOM 784 C CA . ARG A 1 99 ? -9.500 3.738 22.817 1.00 90.25 99 ARG A CA 1
ATOM 785 C C . ARG A 1 99 ? -8.484 4.860 22.649 1.00 90.25 99 ARG A C 1
ATOM 787 O O . ARG A 1 99 ? -8.874 6.023 22.635 1.00 90.25 99 ARG A O 1
ATOM 794 N N . SER A 1 100 ? -7.203 4.527 22.500 1.00 89.12 100 SER A N 1
ATOM 795 C CA . SER A 1 100 ? -6.139 5.505 22.249 1.00 89.12 100 SER A CA 1
ATOM 796 C C . SER A 1 100 ? -6.366 6.296 20.957 1.00 89.12 100 SER A C 1
ATOM 798 O O . SER A 1 100 ? -6.129 7.504 20.937 1.00 89.12 100 SER A O 1
ATOM 800 N N . ILE A 1 101 ? -6.853 5.648 19.893 1.00 93.88 101 ILE A N 1
ATOM 801 C CA . ILE A 1 101 ? -7.218 6.312 18.634 1.00 93.88 101 ILE A CA 1
ATOM 802 C C . ILE A 1 101 ? -8.380 7.269 18.872 1.00 93.88 101 ILE A C 1
ATOM 804 O O . ILE A 1 101 ? -8.250 8.455 18.584 1.00 93.88 101 ILE A O 1
ATOM 808 N N . VAL A 1 102 ? -9.481 6.787 19.454 1.00 95.19 102 VAL A N 1
ATOM 809 C CA . VAL A 1 102 ? -10.667 7.613 19.730 1.00 95.19 102 VAL A CA 1
ATOM 810 C C . VAL A 1 102 ? -10.314 8.832 20.576 1.00 95.19 102 VAL A C 1
ATOM 812 O O . VAL A 1 102 ? -10.693 9.942 20.224 1.00 95.19 102 VAL A O 1
ATOM 815 N N . GLN A 1 103 ? -9.550 8.651 21.655 1.00 94.25 103 GLN A N 1
ATOM 816 C CA . GLN A 1 103 ? -9.109 9.753 22.514 1.00 94.25 103 GLN A CA 1
ATOM 817 C C . GLN A 1 103 ? -8.285 10.784 21.745 1.00 94.25 103 GLN A C 1
ATOM 819 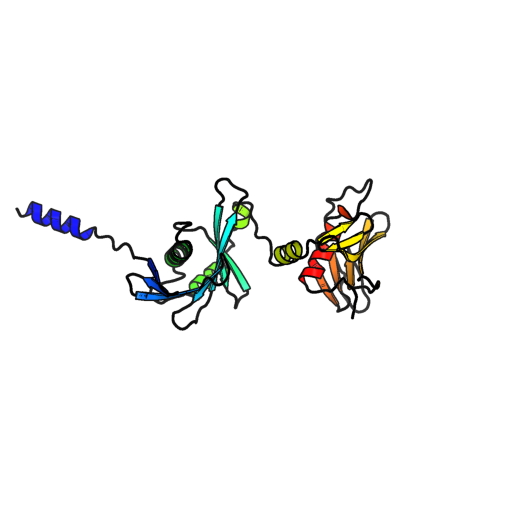O O . GLN A 1 103 ? -8.427 11.983 21.968 1.00 94.25 103 GLN A O 1
ATOM 824 N N . THR A 1 104 ? -7.436 10.325 20.826 1.00 95.69 104 THR A N 1
ATOM 825 C CA . THR A 1 104 ? -6.617 11.217 20.005 1.00 95.69 104 THR A CA 1
ATOM 826 C C . THR A 1 104 ? -7.475 11.995 19.006 1.00 95.69 104 THR A C 1
ATOM 828 O O . THR A 1 104 ? -7.322 13.208 18.893 1.00 95.69 104 THR A O 1
ATOM 831 N N . LEU A 1 105 ? -8.416 11.332 18.327 1.00 96.38 105 LEU A N 1
ATOM 832 C CA . LEU A 1 105 ? -9.351 11.982 17.402 1.00 96.38 105 LEU A CA 1
ATOM 833 C C . LEU A 1 105 ? -10.271 12.973 18.127 1.00 96.38 105 LEU A C 1
ATOM 835 O O . LEU A 1 105 ? -10.540 14.054 17.608 1.00 96.38 105 LEU A O 1
ATOM 839 N N . PHE A 1 106 ? -10.700 12.642 19.345 1.00 95.31 106 PHE A N 1
ATOM 840 C CA . PHE A 1 106 ? -11.496 13.533 20.182 1.00 95.31 106 PHE A CA 1
ATOM 841 C C . PHE A 1 106 ? -10.705 14.770 20.620 1.00 95.31 106 PHE A C 1
ATOM 843 O O . PHE A 1 106 ? -11.189 15.890 20.495 1.00 95.31 106 PHE A O 1
ATOM 850 N N . ALA A 1 107 ? -9.444 14.600 21.033 1.00 94.12 107 ALA A N 1
ATOM 851 C CA . ALA A 1 107 ? -8.551 15.715 21.360 1.00 94.12 107 ALA A CA 1
ATOM 852 C C . ALA A 1 107 ? -8.264 16.646 20.163 1.00 94.12 107 ALA A C 1
ATOM 854 O O . ALA A 1 107 ? -7.806 17.771 20.352 1.00 94.12 107 ALA A O 1
ATOM 855 N N . LYS A 1 108 ? -8.515 16.178 18.934 1.00 95.19 108 LYS A N 1
ATOM 856 C CA . LYS A 1 108 ? -8.418 16.949 17.686 1.00 95.19 108 LYS A CA 1
ATOM 857 C C . LYS A 1 108 ? -9.770 17.441 17.166 1.00 95.19 108 LYS A C 1
ATOM 859 O O . LYS A 1 108 ? -9.829 17.943 16.049 1.00 95.19 108 LYS A O 1
ATOM 864 N N . GLU A 1 109 ? -10.842 17.279 17.944 1.00 96.00 109 GLU A N 1
ATOM 865 C CA . GLU A 1 109 ? -12.217 17.647 17.574 1.00 96.00 109 GLU A CA 1
ATOM 866 C C . GLU A 1 109 ? -12.741 16.932 16.311 1.00 96.00 109 GLU A C 1
ATOM 868 O O . GLU A 1 109 ? -13.727 17.353 15.711 1.00 96.00 109 GLU A O 1
ATOM 873 N N . MET A 1 110 ? -12.097 15.838 15.892 1.00 96.38 110 MET A N 1
ATOM 874 C CA . MET A 1 110 ? -12.512 15.029 14.736 1.00 96.38 110 MET A CA 1
ATOM 875 C C . MET A 1 110 ? -13.664 14.086 15.087 1.00 96.38 110 MET A C 1
ATOM 877 O O . MET A 1 110 ? -14.424 13.660 14.220 1.00 96.38 110 MET A O 1
ATOM 881 N N . ILE A 1 111 ? -13.793 13.763 16.372 1.00 96.06 111 ILE A N 1
ATOM 882 C CA . ILE A 1 111 ? -14.948 13.098 16.965 1.00 96.06 111 ILE A CA 1
ATOM 883 C C . ILE A 1 111 ? -15.384 13.963 18.141 1.00 96.06 111 ILE A C 1
ATOM 885 O O . ILE A 1 111 ? -14.546 14.403 18.922 1.00 96.06 111 ILE A O 1
ATOM 889 N N . THR A 1 112 ? -16.682 14.195 18.279 1.00 96.00 112 THR A N 1
ATOM 890 C CA . THR A 1 112 ? -17.267 14.904 19.422 1.00 96.00 112 THR A CA 1
ATOM 891 C C . THR A 1 112 ? -18.418 14.086 20.001 1.00 96.00 112 THR A C 1
ATOM 893 O O . THR A 1 112 ? -18.702 12.974 19.551 1.00 96.00 112 THR A O 1
ATOM 896 N N . GLU A 1 113 ? -19.117 14.640 20.988 1.00 94.62 113 GLU A N 1
ATOM 897 C CA . GLU A 1 113 ? -20.390 14.094 21.474 1.00 94.62 113 GLU A CA 1
ATOM 898 C C . GLU A 1 113 ? -21.451 13.927 20.371 1.00 94.62 113 GLU A C 1
ATOM 900 O O . GLU A 1 113 ? -22.325 13.074 20.494 1.00 94.62 113 GLU A O 1
ATOM 905 N N . ASN A 1 114 ? -21.325 14.674 19.268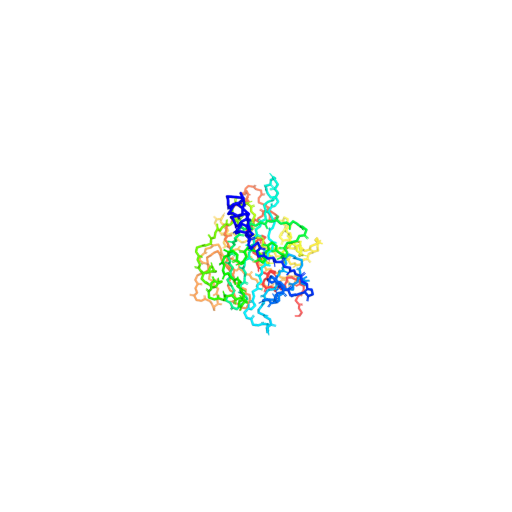 1.00 94.31 114 ASN A N 1
ATOM 906 C CA . ASN A 1 114 ? -22.211 14.603 18.105 1.00 94.31 114 ASN A CA 1
ATOM 907 C C . ASN A 1 114 ? -21.715 13.621 17.025 1.00 94.31 114 ASN A C 1
ATOM 909 O O . ASN A 1 114 ? -22.247 13.602 15.917 1.00 94.31 114 ASN A O 1
ATOM 913 N N . GLY A 1 115 ? -20.683 12.824 17.316 1.00 94.81 115 GLY A N 1
ATOM 914 C CA . GLY A 1 115 ? -20.102 11.859 16.383 1.00 94.81 115 GLY A CA 1
ATOM 915 C C . GLY A 1 115 ? -18.954 12.424 15.546 1.00 94.81 115 GLY A C 1
ATOM 916 O O . GLY A 1 115 ? -18.230 13.329 15.970 1.00 94.81 115 GLY A O 1
ATOM 917 N N . VAL A 1 116 ? -18.747 11.846 14.365 1.00 96.69 116 VAL A N 1
ATOM 918 C CA . VAL A 1 116 ? -17.624 12.127 13.463 1.00 96.69 116 VAL A CA 1
ATOM 919 C C . VAL A 1 116 ? -17.824 13.462 12.737 1.00 96.69 116 VAL A C 1
ATOM 921 O O . VAL A 1 116 ? -18.793 13.653 11.997 1.00 96.69 116 VAL A O 1
ATOM 924 N N . GLN A 1 117 ? -16.864 14.371 12.915 1.00 96.94 117 GLN A N 1
ATOM 925 C CA . GLN A 1 117 ? -16.865 15.725 12.360 1.00 96.94 117 GLN A CA 1
ATOM 926 C C . GLN A 1 117 ? -16.114 15.756 11.025 1.00 96.94 117 GLN A C 1
ATOM 928 O O . GLN A 1 117 ? -14.913 16.037 10.967 1.00 96.94 117 GLN A O 1
ATOM 933 N N . LEU A 1 118 ? -16.819 15.445 9.933 1.00 92.75 118 LEU A N 1
ATOM 934 C CA . LEU A 1 118 ? -16.199 15.294 8.613 1.00 92.75 118 LEU A CA 1
ATOM 935 C C . LEU A 1 118 ? -15.508 16.576 8.124 1.00 92.75 118 LEU A C 1
ATOM 937 O O . LEU A 1 118 ? -14.459 16.493 7.501 1.00 92.75 118 LEU A O 1
ATOM 941 N N . GLU A 1 119 ? -16.033 17.757 8.454 1.00 93.31 119 GLU A N 1
ATOM 942 C CA . GLU A 1 119 ? -15.405 19.038 8.099 1.00 93.31 119 GLU A CA 1
ATOM 943 C C . GLU A 1 119 ? -14.015 19.196 8.728 1.00 93.31 119 GLU A C 1
ATOM 945 O O . GLU A 1 119 ? -13.059 19.557 8.044 1.00 93.31 119 GLU A O 1
ATOM 950 N N . LYS A 1 120 ? -13.876 18.861 10.018 1.00 95.50 120 LYS A N 1
ATOM 951 C CA . LYS A 1 120 ? -12.598 18.910 10.749 1.00 95.50 120 LYS A CA 1
ATOM 952 C C . LYS A 1 120 ? -11.607 17.890 10.205 1.00 95.50 120 LYS A C 1
ATOM 954 O O . LYS A 1 120 ? -10.426 18.192 10.053 1.00 95.50 120 LYS A O 1
ATOM 959 N N . ILE A 1 121 ? -12.096 16.696 9.878 1.00 94.56 121 ILE A N 1
ATOM 960 C CA . ILE A 1 121 ? -11.290 15.645 9.256 1.00 94.56 121 ILE A CA 1
ATOM 961 C C . ILE A 1 121 ? -10.815 16.095 7.881 1.00 94.56 121 ILE A C 1
ATOM 963 O O . ILE A 1 121 ? -9.625 16.040 7.605 1.00 94.56 121 ILE A O 1
ATOM 967 N N . ASN A 1 122 ? -11.711 16.585 7.031 1.00 92.88 122 ASN A N 1
ATOM 968 C CA . ASN A 1 122 ? -11.354 17.032 5.693 1.00 92.88 122 ASN A CA 1
ATOM 969 C C . ASN A 1 122 ? -10.399 18.227 5.742 1.00 92.88 122 ASN A C 1
ATOM 971 O O . ASN A 1 122 ? -9.467 18.275 4.946 1.00 92.88 122 ASN A O 1
ATOM 975 N N . ALA A 1 123 ? -10.564 19.154 6.688 1.00 93.62 123 ALA A N 1
ATOM 976 C CA . ALA A 1 123 ? -9.592 20.220 6.912 1.00 93.62 123 ALA A CA 1
ATOM 977 C C . ALA A 1 123 ? -8.205 19.648 7.252 1.00 93.62 123 ALA A C 1
ATOM 979 O O . ALA A 1 123 ? -7.228 20.010 6.609 1.00 93.62 123 ALA A O 1
ATOM 980 N N . PHE A 1 124 ? -8.128 18.689 8.179 1.00 94.50 124 PHE A N 1
ATOM 981 C CA . PHE A 1 124 ? -6.876 18.016 8.535 1.00 94.50 124 PHE A CA 1
ATOM 982 C C . PHE A 1 124 ? -6.244 17.239 7.368 1.00 94.50 124 PHE A C 1
ATOM 984 O O . PHE A 1 124 ? -5.035 17.296 7.167 1.00 94.50 124 PHE A O 1
ATOM 991 N N . LEU A 1 125 ? -7.049 16.531 6.575 1.00 90.19 125 LEU A N 1
ATOM 992 C CA . LEU A 1 125 ? -6.578 15.765 5.417 1.00 90.19 125 LEU A CA 1
ATOM 993 C C . LEU A 1 125 ? -6.071 16.653 4.271 1.00 90.19 125 LEU A C 1
ATOM 995 O O . LEU A 1 125 ? -5.342 16.171 3.409 1.00 90.19 125 LEU A O 1
ATOM 999 N N . ASN A 1 126 ? -6.490 17.919 4.232 1.00 90.38 126 ASN A N 1
ATOM 1000 C CA . ASN A 1 126 ? -6.041 18.906 3.250 1.00 90.38 126 ASN A CA 1
ATOM 1001 C C . ASN A 1 126 ? -4.934 19.826 3.778 1.00 90.38 126 ASN A C 1
ATOM 1003 O O . ASN A 1 126 ? -4.401 20.621 3.003 1.00 90.38 126 ASN A O 1
ATOM 1007 N N . ASP A 1 127 ? -4.615 19.748 5.069 1.00 88.50 127 ASP A N 1
ATOM 1008 C CA . ASP A 1 127 ? -3.514 20.498 5.658 1.00 88.50 127 ASP A CA 1
ATOM 1009 C C . ASP A 1 127 ? -2.162 19.929 5.198 1.00 88.50 127 ASP A C 1
ATOM 1011 O O . ASP A 1 127 ? -2.069 18.849 4.605 1.00 88.50 127 ASP A O 1
ATOM 1015 N N . THR A 1 128 ? -1.094 20.668 5.478 1.00 83.31 128 THR A N 1
ATOM 1016 C CA . THR A 1 128 ? 0.272 20.224 5.216 1.00 83.31 128 THR A CA 1
ATOM 1017 C C . THR A 1 128 ? 0.509 18.879 5.910 1.00 83.31 128 THR A C 1
ATOM 1019 O O . THR A 1 128 ? 0.269 18.771 7.117 1.00 83.31 128 THR A O 1
ATOM 1022 N N . PRO A 1 129 ? 0.990 17.849 5.188 1.00 80.12 129 PRO A N 1
ATOM 1023 C CA . PRO A 1 129 ? 1.270 16.559 5.792 1.00 80.12 129 PRO A CA 1
ATOM 1024 C C . PRO A 1 129 ? 2.251 16.691 6.952 1.00 80.12 129 PRO A C 1
ATOM 1026 O O . PRO A 1 129 ? 3.316 17.296 6.815 1.00 80.12 129 PRO A O 1
ATOM 1029 N N . THR A 1 130 ? 1.918 16.087 8.088 1.00 78.12 130 THR A N 1
ATOM 1030 C CA . THR A 1 130 ? 2.764 16.120 9.290 1.00 78.12 130 THR A CA 1
ATOM 1031 C C . THR A 1 130 ? 4.060 15.329 9.089 1.00 78.12 130 THR A C 1
ATOM 1033 O O . THR A 1 130 ? 5.056 15.574 9.776 1.00 78.12 130 THR A O 1
ATOM 1036 N N . GLY A 1 131 ? 4.061 14.401 8.123 1.00 77.69 131 GLY A N 1
ATOM 1037 C CA . GLY A 1 131 ? 5.241 13.675 7.669 1.00 77.69 131 GLY A CA 1
ATOM 1038 C C . GLY A 1 131 ? 5.798 12.733 8.730 1.00 77.69 131 GLY A C 1
ATOM 1039 O O . GLY A 1 131 ? 6.999 12.459 8.731 1.00 77.69 131 GLY A O 1
ATOM 1040 N N . LEU A 1 132 ? 4.968 12.241 9.657 1.00 81.75 132 LEU A N 1
ATOM 1041 C CA . LEU A 1 132 ? 5.430 11.408 10.768 1.00 81.75 132 LEU A CA 1
ATOM 1042 C C . LEU A 1 132 ? 6.075 10.111 10.285 1.00 81.75 132 LEU A C 1
ATOM 1044 O O . LEU A 1 132 ? 7.073 9.678 10.860 1.00 81.75 132 LEU A O 1
ATOM 1048 N N . GLY A 1 133 ? 5.575 9.529 9.192 1.00 72.44 133 GLY A N 1
ATOM 1049 C CA . GLY A 1 133 ? 6.227 8.386 8.552 1.00 72.44 133 GLY A CA 1
ATOM 1050 C C . GLY A 1 133 ? 7.677 8.682 8.146 1.00 72.44 133 GLY A C 1
ATOM 1051 O O . GLY A 1 133 ? 8.566 7.876 8.406 1.00 72.44 133 GLY A O 1
ATOM 1052 N N . GLU A 1 134 ? 7.945 9.854 7.567 1.00 74.50 134 GLU A N 1
ATOM 1053 C CA . GLU A 1 134 ? 9.304 10.274 7.197 1.00 74.50 134 GLU A CA 1
ATOM 1054 C C . GLU A 1 134 ? 10.140 10.614 8.434 1.00 74.50 134 GLU A C 1
ATOM 1056 O O . GLU A 1 134 ? 11.250 10.106 8.590 1.00 74.50 134 GLU A O 1
ATOM 1061 N N . LYS A 1 135 ? 9.568 11.383 9.367 1.00 78.56 135 LYS A N 1
ATOM 1062 C CA . LYS A 1 135 ? 10.184 11.766 10.646 1.00 78.56 135 LYS A CA 1
ATOM 1063 C C . LYS A 1 135 ? 10.629 10.561 11.477 1.00 78.56 135 LYS A C 1
ATOM 1065 O O . LYS A 1 135 ? 11.636 10.636 12.176 1.00 78.56 135 LYS A O 1
ATOM 1070 N N . TYR A 1 136 ? 9.882 9.461 11.429 1.00 76.06 136 TYR A N 1
ATOM 1071 C CA . TYR A 1 136 ? 10.184 8.229 12.160 1.00 76.06 136 TYR A CA 1
ATOM 1072 C C . TYR A 1 136 ? 10.944 7.188 11.323 1.00 76.06 136 TYR A C 1
ATOM 1074 O O . TYR A 1 136 ? 11.254 6.110 11.829 1.00 76.06 136 TYR A O 1
ATOM 1082 N N . GLY A 1 137 ? 11.294 7.497 10.069 1.00 62.59 137 GLY A N 1
ATOM 1083 C CA . GLY A 1 137 ? 12.084 6.615 9.202 1.00 62.59 137 GLY A CA 1
ATOM 1084 C C . GLY A 1 137 ? 11.323 5.389 8.686 1.00 62.59 137 GLY A C 1
ATOM 1085 O O . GLY A 1 137 ? 11.919 4.359 8.407 1.00 62.59 137 GLY A O 1
ATOM 1086 N N . CYS A 1 138 ? 10.004 5.478 8.588 1.00 61.38 138 CYS A N 1
ATOM 1087 C CA . CYS A 1 138 ? 9.065 4.387 8.300 1.00 61.38 138 CYS A CA 1
ATOM 1088 C C . CYS A 1 138 ? 7.949 4.906 7.386 1.00 61.38 138 CYS A C 1
ATOM 1090 O O . CYS A 1 138 ? 6.752 4.708 7.632 1.00 61.38 138 CYS A O 1
ATOM 1092 N N . LYS A 1 139 ? 8.367 5.603 6.323 1.00 60.12 139 LYS A N 1
ATOM 1093 C CA . LYS A 1 139 ? 7.524 5.956 5.182 1.00 60.12 139 LYS A CA 1
ATOM 1094 C C . LYS A 1 139 ? 6.744 4.701 4.796 1.00 60.12 139 LYS A C 1
ATOM 1096 O O . LYS A 1 139 ? 7.345 3.642 4.620 1.00 60.12 139 LYS A O 1
ATOM 1101 N N . GLN A 1 140 ? 5.417 4.786 4.782 1.00 50.94 140 GLN A N 1
ATOM 1102 C CA . GLN A 1 140 ? 4.617 3.590 4.586 1.00 50.94 140 GLN A CA 1
ATOM 1103 C C . GLN A 1 140 ? 4.929 2.927 3.257 1.00 50.94 140 GLN A C 1
ATOM 1105 O O . GLN A 1 140 ? 4.957 3.548 2.196 1.00 50.94 140 GLN A O 1
ATOM 1110 N N . GLU A 1 141 ? 5.108 1.624 3.358 1.00 48.50 141 GLU A N 1
ATOM 1111 C CA . GLU A 1 141 ? 5.128 0.707 2.245 1.00 48.50 141 GLU A CA 1
ATOM 1112 C C . GLU A 1 141 ? 3.757 0.752 1.569 1.00 48.50 141 GLU A C 1
ATOM 1114 O O . GLU A 1 141 ? 2.754 0.306 2.131 1.00 48.50 141 GLU A O 1
ATOM 1119 N N . ASN A 1 142 ? 3.724 1.374 0.388 1.00 53.97 142 ASN A N 1
ATOM 1120 C CA . ASN A 1 142 ? 2.540 1.587 -0.440 1.00 53.97 142 ASN A CA 1
ATOM 1121 C C . ASN A 1 142 ? 1.739 0.269 -0.590 1.00 53.97 142 ASN A C 1
ATOM 1123 O O . ASN A 1 142 ? 2.321 -0.812 -0.497 1.00 53.97 142 ASN A O 1
ATOM 1127 N N . ALA A 1 143 ? 0.428 0.302 -0.864 1.00 54.72 143 ALA A N 1
ATOM 1128 C CA . ALA A 1 143 ? -0.337 -0.921 -1.187 1.00 54.72 143 ALA A CA 1
ATOM 1129 C C . ALA A 1 143 ? 0.356 -1.746 -2.295 1.00 54.72 143 ALA A C 1
ATOM 1131 O O . ALA A 1 143 ? 0.346 -2.976 -2.285 1.00 54.72 143 ALA A O 1
ATOM 1132 N N . GLU A 1 144 ? 1.065 -1.033 -3.171 1.00 53.03 144 GLU A N 1
ATOM 1133 C CA . GLU A 1 144 ? 2.003 -1.556 -4.155 1.00 53.03 144 GLU A CA 1
ATOM 1134 C C . GLU A 1 144 ? 3.075 -2.474 -3.533 1.00 53.03 144 GLU A C 1
ATOM 1136 O O . GLU A 1 144 ? 3.265 -3.585 -4.014 1.00 53.03 144 GLU A O 1
ATOM 1141 N N . LYS A 1 145 ? 3.715 -2.086 -2.420 1.00 59.56 145 LYS A N 1
ATOM 1142 C CA . LYS A 1 145 ? 4.726 -2.909 -1.743 1.00 59.56 145 LYS A CA 1
ATOM 1143 C C . LYS A 1 145 ? 4.144 -4.167 -1.094 1.00 59.56 145 LYS A C 1
ATOM 1145 O O . LYS A 1 145 ? 4.753 -5.225 -1.197 1.00 59.56 145 LYS A O 1
ATOM 1150 N N . LYS A 1 146 ? 2.933 -4.113 -0.525 1.00 64.25 146 LYS A N 1
ATOM 1151 C CA . LYS A 1 146 ? 2.244 -5.330 -0.043 1.00 64.25 146 LYS A CA 1
ATOM 1152 C C . LYS A 1 146 ? 1.989 -6.333 -1.170 1.00 64.25 146 LYS A C 1
ATOM 1154 O O . LYS A 1 146 ? 2.175 -7.528 -0.964 1.00 64.25 146 LYS A O 1
ATOM 1159 N N . ILE A 1 147 ? 1.572 -5.855 -2.346 1.00 62.62 147 ILE A N 1
ATOM 1160 C CA . ILE A 1 147 ? 1.377 -6.707 -3.529 1.00 62.62 147 ILE A CA 1
ATOM 1161 C C . ILE A 1 147 ? 2.722 -7.279 -3.984 1.00 62.62 147 ILE A C 1
ATOM 1163 O O . ILE A 1 147 ? 2.823 -8.480 -4.217 1.00 62.62 147 ILE A O 1
ATOM 1167 N N . THR A 1 148 ? 3.774 -6.459 -4.056 1.00 65.25 148 THR A N 1
ATOM 1168 C CA . THR A 1 148 ? 5.091 -6.940 -4.499 1.00 65.25 148 THR A CA 1
ATOM 1169 C C . THR A 1 148 ? 5.733 -7.916 -3.519 1.00 65.25 148 THR A C 1
ATOM 1171 O O . THR A 1 148 ? 6.360 -8.870 -3.965 1.00 65.25 148 THR A O 1
ATOM 1174 N N . ASP A 1 149 ? 5.549 -7.721 -2.211 1.00 73.19 149 ASP A N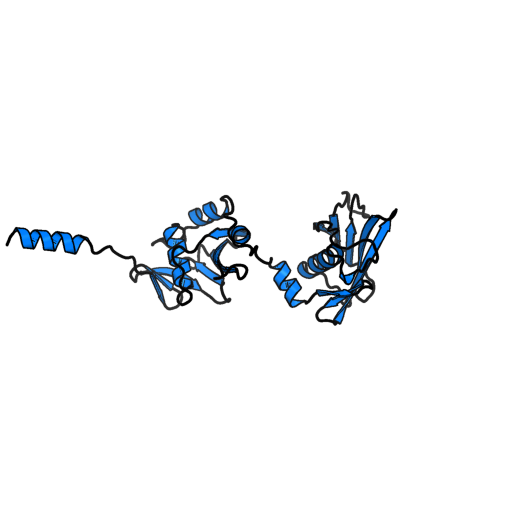 1
ATOM 1175 C CA . ASP A 1 149 ? 6.050 -8.632 -1.177 1.00 73.19 149 ASP A CA 1
ATOM 1176 C C . ASP A 1 149 ? 5.273 -9.958 -1.199 1.00 73.19 149 ASP A C 1
ATOM 1178 O O . ASP A 1 149 ? 5.863 -11.027 -1.078 1.00 73.19 149 ASP A O 1
ATOM 1182 N N . ALA A 1 150 ? 3.952 -9.917 -1.418 1.00 70.62 150 ALA A N 1
ATOM 1183 C CA . ALA A 1 150 ? 3.134 -11.124 -1.560 1.00 70.62 150 ALA A CA 1
ATOM 1184 C C . ALA A 1 150 ? 3.479 -11.946 -2.815 1.00 70.62 150 ALA A C 1
ATOM 1186 O O . ALA A 1 150 ? 3.312 -13.172 -2.814 1.00 70.62 150 ALA A O 1
ATOM 1187 N N . LEU A 1 151 ? 3.928 -11.278 -3.882 1.00 77.94 151 LEU A N 1
ATOM 1188 C CA . LEU A 1 151 ? 4.380 -11.910 -5.120 1.00 77.94 151 LEU A CA 1
ATOM 1189 C C . LEU A 1 151 ? 5.841 -12.373 -5.055 1.00 77.94 151 LEU A C 1
ATOM 1191 O O . LEU A 1 151 ? 6.212 -13.219 -5.863 1.00 77.94 151 LEU A O 1
ATOM 1195 N N . ASP A 1 152 ? 6.645 -11.866 -4.115 1.00 87.19 152 ASP A N 1
ATOM 1196 C CA . ASP A 1 152 ? 8.075 -12.183 -3.979 1.00 87.19 152 ASP A CA 1
ATOM 1197 C C . ASP A 1 152 ? 8.809 -12.098 -5.332 1.00 87.19 152 ASP A C 1
ATOM 1199 O O . ASP A 1 152 ? 9.322 -13.087 -5.867 1.00 87.19 152 ASP A O 1
ATOM 1203 N N . LEU A 1 153 ? 8.724 -10.911 -5.948 1.00 87.94 153 LEU A N 1
ATOM 1204 C CA . LEU A 1 153 ? 9.256 -10.659 -7.286 1.00 87.94 153 LEU A CA 1
ATOM 1205 C C . LEU A 1 153 ? 10.765 -10.427 -7.252 1.00 87.94 153 LEU A C 1
ATOM 1207 O O . LEU A 1 153 ? 11.246 -9.506 -6.586 1.00 87.94 153 LEU A O 1
ATOM 1211 N N . THR A 1 154 ? 11.494 -11.206 -8.044 1.00 92.62 154 THR A N 1
ATOM 1212 C CA . THR A 1 154 ? 12.945 -11.097 -8.231 1.00 92.62 154 THR A CA 1
ATOM 1213 C C . THR A 1 154 ? 13.314 -11.222 -9.710 1.00 92.62 154 THR A C 1
ATOM 1215 O O . THR A 1 154 ? 12.504 -11.653 -10.532 1.00 92.62 154 THR A O 1
ATOM 1218 N N . LEU A 1 155 ? 14.533 -10.804 -10.051 1.00 93.62 155 LEU A N 1
ATOM 1219 C CA . LEU A 1 155 ? 15.128 -10.977 -11.374 1.00 93.62 155 LEU A CA 1
ATOM 1220 C C . LEU A 1 155 ? 16.392 -11.818 -11.238 1.00 93.62 155 LEU A C 1
ATOM 1222 O O . LEU A 1 155 ? 17.150 -11.636 -10.282 1.00 93.62 155 LEU A O 1
ATOM 1226 N N . ASP A 1 156 ? 16.650 -12.687 -12.207 1.00 94.88 156 ASP A N 1
ATOM 1227 C CA . ASP A 1 156 ? 17.975 -13.283 -12.359 1.00 94.88 156 ASP A CA 1
ATOM 1228 C C . ASP A 1 156 ? 18.870 -12.456 -13.297 1.00 94.88 156 ASP A C 1
ATOM 1230 O O . ASP A 1 156 ? 18.444 -11.475 -13.910 1.00 94.88 156 ASP A O 1
ATOM 1234 N N . ASP A 1 157 ? 20.143 -12.843 -13.405 1.00 93.31 157 ASP A N 1
ATOM 1235 C CA . ASP A 1 157 ? 21.123 -12.144 -14.248 1.00 93.31 157 ASP A CA 1
ATOM 1236 C C . ASP A 1 157 ? 20.778 -12.203 -15.750 1.00 93.31 157 ASP A C 1
ATOM 1238 O O . ASP A 1 157 ? 21.294 -11.389 -16.512 1.00 93.31 157 ASP A O 1
ATOM 1242 N N . SER A 1 158 ? 19.903 -13.125 -16.171 1.00 94.38 158 SER A N 1
ATOM 1243 C CA . SER A 1 158 ? 19.452 -13.280 -17.562 1.00 94.38 158 SER A CA 1
ATOM 1244 C C . SER A 1 158 ? 18.168 -12.500 -17.870 1.00 94.38 158 SER A C 1
ATOM 1246 O O . SER A 1 158 ? 17.703 -12.527 -19.007 1.00 94.38 158 SER A O 1
ATOM 1248 N N . GLY A 1 159 ? 17.580 -11.822 -16.879 1.00 94.50 159 GLY A N 1
ATOM 1249 C CA . GLY A 1 159 ? 16.321 -11.094 -17.032 1.00 94.50 159 GLY A CA 1
ATOM 1250 C C . GLY A 1 159 ? 15.076 -11.968 -17.014 1.00 94.50 159 GLY A C 1
ATOM 1251 O O . GLY A 1 159 ? 14.015 -11.520 -17.446 1.00 94.50 159 GLY A O 1
ATOM 1252 N N . ASN A 1 160 ? 15.158 -13.187 -16.475 1.00 97.62 160 ASN A N 1
ATOM 1253 C CA . ASN A 1 160 ? 13.947 -13.922 -16.133 1.00 97.62 160 ASN A CA 1
ATOM 1254 C C . ASN A 1 160 ? 13.279 -13.253 -14.927 1.00 97.62 160 ASN A C 1
ATOM 1256 O O . ASN A 1 160 ? 13.927 -12.967 -13.917 1.00 97.62 160 ASN A O 1
ATOM 1260 N N . ILE A 1 161 ? 11.969 -13.040 -15.032 1.00 96.62 161 ILE A N 1
ATOM 1261 C CA . ILE A 1 161 ? 11.147 -12.539 -13.935 1.00 96.62 161 ILE A CA 1
ATOM 1262 C C . ILE A 1 161 ? 10.684 -13.734 -13.113 1.00 96.62 161 ILE A C 1
ATOM 1264 O O . ILE A 1 161 ? 10.057 -14.651 -13.647 1.00 96.62 161 ILE A O 1
ATOM 1268 N N . LEU A 1 162 ? 10.980 -13.725 -11.817 1.00 93.88 162 LEU A N 1
ATOM 1269 C CA . LEU A 1 162 ? 10.626 -14.789 -10.887 1.00 93.88 162 LEU A CA 1
ATOM 1270 C C . LEU A 1 162 ? 9.614 -14.266 -9.863 1.00 93.88 162 LEU A C 1
ATOM 1272 O O . LEU A 1 162 ? 9.810 -13.198 -9.293 1.00 93.88 162 LEU A O 1
ATOM 1276 N N . SER A 1 163 ? 8.566 -15.036 -9.588 1.00 91.31 163 SER A N 1
ATOM 1277 C CA . SER A 1 163 ? 7.658 -14.858 -8.452 1.00 91.31 163 SER A CA 1
ATOM 1278 C C . SER A 1 163 ? 7.750 -16.101 -7.584 1.00 91.31 163 SER A C 1
ATOM 1280 O O . SER A 1 163 ? 7.524 -17.206 -8.078 1.00 91.31 163 SER A O 1
ATOM 1282 N N . LYS A 1 164 ? 8.132 -15.952 -6.310 1.00 89.12 164 LYS A N 1
ATOM 1283 C CA . LYS A 1 164 ? 8.340 -17.092 -5.390 1.00 89.12 164 LYS A CA 1
ATOM 1284 C C . LYS A 1 164 ? 9.238 -18.176 -6.003 1.00 89.12 164 LYS A C 1
ATOM 1286 O O . LYS A 1 164 ? 8.938 -19.368 -5.939 1.00 89.12 164 LYS A O 1
ATOM 1291 N N . ASN A 1 165 ? 10.319 -17.739 -6.651 1.00 89.69 165 ASN A N 1
ATOM 1292 C CA . ASN A 1 165 ? 11.283 -18.587 -7.359 1.00 89.69 165 ASN A CA 1
ATOM 1293 C C . ASN A 1 165 ? 10.727 -19.370 -8.574 1.00 89.69 165 ASN A C 1
ATOM 1295 O O . ASN A 1 165 ? 11.399 -20.258 -9.094 1.00 89.69 165 ASN A O 1
ATOM 1299 N N . GLN A 1 166 ? 9.518 -19.055 -9.049 1.00 91.81 166 GLN A N 1
ATOM 1300 C CA . GLN A 1 166 ? 8.960 -19.581 -10.296 1.00 91.81 166 GLN A CA 1
ATOM 1301 C C . GLN A 1 166 ? 9.013 -18.520 -11.385 1.00 91.81 166 GLN A C 1
ATOM 1303 O O . GLN A 1 166 ? 8.650 -17.368 -11.161 1.00 91.81 166 GLN A O 1
ATOM 1308 N N . LYS A 1 167 ? 9.448 -18.911 -12.580 1.00 95.38 167 LYS A N 1
ATOM 1309 C CA . LYS A 1 167 ? 9.535 -18.004 -13.719 1.00 95.38 167 LYS A CA 1
ATOM 1310 C C . LYS A 1 167 ? 8.151 -17.636 -14.245 1.00 95.38 167 LYS A C 1
ATOM 1312 O O . LYS A 1 167 ? 7.328 -18.511 -14.492 1.00 95.38 167 LYS A O 1
ATOM 1317 N N . ILE A 1 168 ? 7.937 -16.340 -14.446 1.00 93.25 168 ILE A N 1
ATOM 1318 C CA . ILE A 1 168 ? 6.659 -15.742 -14.840 1.00 93.25 168 ILE A CA 1
ATOM 1319 C C . ILE A 1 168 ? 6.839 -14.640 -15.891 1.00 93.25 168 ILE A C 1
ATOM 1321 O O . ILE A 1 168 ? 6.085 -13.687 -15.872 1.00 93.25 168 ILE A O 1
ATOM 1325 N N . GLY A 1 169 ? 7.867 -14.691 -16.738 1.00 95.75 169 GLY A N 1
ATOM 1326 C CA . GLY A 1 169 ? 8.069 -13.715 -17.816 1.00 95.75 169 GLY A CA 1
ATOM 1327 C C . GLY A 1 169 ? 9.518 -13.269 -17.958 1.00 95.75 169 GLY A C 1
ATOM 1328 O O . GLY A 1 169 ? 10.427 -13.867 -17.368 1.00 95.75 169 GLY A O 1
ATOM 1329 N N . TYR A 1 170 ? 9.725 -12.215 -18.745 1.00 97.94 170 TYR A N 1
ATOM 1330 C CA . TYR A 1 170 ? 11.051 -11.706 -19.090 1.00 97.94 170 TYR A CA 1
ATOM 1331 C C . TYR A 1 170 ? 11.098 -10.183 -19.065 1.00 97.94 170 TYR A C 1
ATOM 1333 O O . TYR A 1 170 ? 10.126 -9.509 -19.400 1.00 97.94 170 TYR A O 1
ATOM 1341 N N . ILE A 1 171 ? 12.265 -9.643 -18.728 1.00 98.00 171 ILE A N 1
ATOM 1342 C CA . ILE A 1 171 ? 12.609 -8.240 -18.934 1.00 98.00 171 ILE A CA 1
ATOM 1343 C C . ILE A 1 171 ? 13.952 -8.139 -19.656 1.00 98.00 171 ILE A C 1
ATOM 1345 O O . ILE A 1 171 ? 14.907 -8.835 -19.322 1.00 98.00 171 ILE A O 1
ATOM 1349 N N . SER A 1 172 ? 14.027 -7.269 -20.659 1.00 96.19 172 SER A N 1
ATOM 1350 C CA . SER A 1 172 ? 15.242 -7.025 -21.441 1.00 96.19 172 SER A CA 1
ATOM 1351 C C . SER A 1 172 ? 15.589 -5.545 -21.461 1.00 96.19 172 SER A C 1
ATOM 1353 O O . SER A 1 172 ? 14.711 -4.701 -21.627 1.00 96.19 172 SER A O 1
ATOM 1355 N N . MET A 1 173 ? 16.877 -5.236 -21.313 1.00 92.69 173 MET A N 1
ATOM 1356 C CA . MET A 1 173 ? 17.420 -3.887 -21.457 1.00 92.69 173 MET A CA 1
ATOM 1357 C C . MET A 1 173 ? 17.914 -3.682 -22.888 1.00 92.69 173 MET A C 1
ATOM 1359 O O . MET A 1 173 ? 18.740 -4.451 -23.378 1.00 92.69 173 MET A O 1
ATOM 1363 N N . ILE A 1 174 ? 17.466 -2.610 -23.531 1.00 92.62 174 ILE A N 1
ATOM 1364 C CA . ILE A 1 174 ? 17.969 -2.167 -24.827 1.00 92.62 174 ILE A CA 1
ATOM 1365 C C . ILE A 1 174 ? 18.800 -0.907 -24.608 1.00 92.62 174 ILE A C 1
ATOM 1367 O O . ILE A 1 174 ? 18.346 0.061 -23.990 1.00 92.62 174 ILE A O 1
ATOM 1371 N N . THR A 1 175 ? 20.033 -0.926 -25.113 1.00 88.25 175 THR A N 1
ATOM 1372 C CA . THR A 1 175 ? 20.965 0.198 -25.018 1.00 88.25 175 THR A CA 1
ATOM 1373 C C . THR A 1 175 ? 21.249 0.802 -26.386 1.00 88.25 175 THR A C 1
ATOM 1375 O O . THR A 1 175 ? 21.263 0.118 -27.408 1.00 88.25 175 THR A O 1
ATOM 1378 N N . LYS A 1 176 ? 21.516 2.107 -26.395 1.00 85.31 176 LYS A N 1
ATOM 1379 C CA . LYS A 1 176 ? 21.917 2.871 -27.571 1.00 85.31 176 LYS A CA 1
ATOM 1380 C C . LYS A 1 176 ? 23.071 3.779 -27.192 1.00 85.31 176 LYS A C 1
ATOM 1382 O O . LYS A 1 176 ? 22.993 4.511 -26.211 1.00 85.31 176 LYS A O 1
ATOM 1387 N N . ASN A 1 177 ? 24.162 3.709 -27.952 1.00 84.75 177 ASN A N 1
ATOM 1388 C CA . ASN A 1 177 ? 25.395 4.458 -27.679 1.00 84.75 177 ASN A CA 1
ATOM 1389 C C . ASN A 1 177 ? 25.925 4.261 -26.241 1.00 84.75 177 ASN A C 1
ATOM 1391 O O . ASN A 1 177 ? 26.412 5.201 -25.618 1.00 84.75 177 ASN A O 1
ATOM 1395 N N . GLY A 1 178 ? 25.792 3.047 -25.695 1.00 76.50 178 GLY A N 1
ATOM 1396 C CA . GLY A 1 178 ? 26.238 2.719 -24.335 1.00 76.50 178 GLY A CA 1
ATOM 1397 C C . GLY A 1 178 ? 25.345 3.255 -23.210 1.00 76.50 178 GLY A C 1
ATOM 1398 O O . GLY A 1 178 ? 25.699 3.110 -22.044 1.00 76.50 178 GLY A O 1
ATOM 1399 N N . GLN A 1 179 ? 24.195 3.851 -23.532 1.00 82.25 179 GLN A N 1
ATOM 1400 C CA . GLN A 1 179 ? 23.198 4.306 -22.563 1.00 82.25 179 GLN A CA 1
ATOM 1401 C C . GLN A 1 179 ? 21.942 3.445 -22.641 1.00 82.25 179 GLN A C 1
ATOM 1403 O O . GLN A 1 179 ? 21.609 2.923 -23.703 1.00 82.25 179 GLN A O 1
ATOM 1408 N N . VAL A 1 180 ? 21.225 3.317 -21.527 1.00 87.25 180 VAL A N 1
ATOM 1409 C CA . VAL A 1 180 ? 19.917 2.655 -21.508 1.00 87.25 180 VAL A CA 1
ATOM 1410 C C . VAL A 1 180 ? 18.931 3.477 -22.335 1.00 87.25 180 VAL A C 1
ATOM 1412 O O . VAL A 1 180 ? 18.698 4.646 -22.042 1.00 87.25 180 VAL A O 1
ATOM 1415 N N . GLU A 1 181 ? 18.359 2.869 -23.372 1.00 91.38 181 GLU A N 1
ATOM 1416 C CA . GLU A 1 181 ? 17.322 3.487 -24.204 1.00 91.38 181 GLU A CA 1
ATOM 1417 C C . GLU A 1 181 ? 15.935 3.116 -23.673 1.00 91.38 181 GLU A C 1
ATOM 1419 O O . GLU A 1 181 ? 15.108 3.991 -23.402 1.00 91.38 181 GLU A O 1
ATOM 1424 N N . LYS A 1 182 ? 15.694 1.813 -23.487 1.00 95.50 182 LYS A N 1
ATOM 1425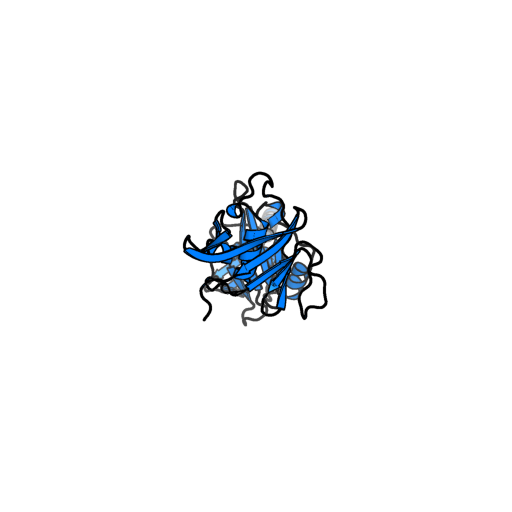 C CA . LYS A 1 182 ? 14.409 1.280 -23.032 1.00 95.50 182 LYS A CA 1
ATOM 1426 C C . LYS A 1 182 ? 14.547 -0.080 -22.347 1.00 95.50 182 LYS A C 1
ATOM 1428 O O . LYS A 1 182 ? 15.539 -0.780 -22.543 1.00 95.50 182 LYS A O 1
ATOM 1433 N N . TYR A 1 183 ? 13.515 -0.464 -21.602 1.00 97.50 183 TYR A N 1
ATOM 1434 C CA . TYR A 1 183 ? 13.287 -1.848 -21.183 1.00 97.50 183 TYR A CA 1
ATOM 1435 C C . TYR A 1 183 ? 12.015 -2.382 -21.827 1.00 97.50 183 TYR A C 1
ATOM 1437 O O . TYR A 1 183 ? 11.036 -1.650 -21.965 1.00 97.50 183 TYR A O 1
ATOM 1445 N N . GLU A 1 184 ? 12.009 -3.664 -22.163 1.00 98.19 184 GLU A N 1
ATOM 1446 C CA . GLU A 1 184 ? 10.825 -4.373 -22.646 1.00 98.19 184 GLU A CA 1
ATOM 1447 C C . GLU A 1 184 ? 10.495 -5.521 -21.701 1.00 98.19 184 GLU A C 1
ATOM 1449 O O . GLU A 1 184 ? 11.383 -6.278 -21.309 1.00 98.19 184 GLU A O 1
ATOM 1454 N N . VAL A 1 185 ? 9.219 -5.622 -21.326 1.00 98.12 185 VAL A N 1
ATOM 1455 C CA . VAL A 1 185 ? 8.691 -6.699 -20.487 1.00 98.12 185 VAL A CA 1
ATOM 1456 C C . VAL A 1 185 ? 7.767 -7.561 -21.328 1.00 98.12 185 VAL A C 1
ATOM 1458 O O . VAL A 1 185 ? 6.833 -7.043 -21.947 1.00 98.12 185 VAL A O 1
ATOM 1461 N N . THR A 1 186 ? 8.007 -8.867 -21.320 1.00 97.19 186 THR A N 1
ATOM 1462 C CA . THR A 1 186 ? 7.180 -9.854 -22.011 1.00 97.19 186 THR A CA 1
ATOM 1463 C C . THR A 1 186 ? 6.676 -10.923 -21.057 1.00 97.19 186 THR A C 1
ATOM 1465 O O . THR A 1 186 ? 7.246 -11.154 -19.984 1.00 97.19 186 THR A O 1
ATOM 1468 N N . ASP A 1 187 ? 5.585 -11.567 -21.456 1.00 92.25 187 ASP A N 1
ATOM 1469 C CA . ASP A 1 187 ? 5.065 -12.729 -20.753 1.00 92.25 187 ASP A CA 1
ATOM 1470 C C . ASP A 1 187 ? 5.859 -14.015 -21.067 1.00 92.25 187 ASP A C 1
ATOM 1472 O O . ASP A 1 187 ? 6.856 -13.996 -21.796 1.00 92.25 187 ASP A O 1
ATOM 1476 N N . LEU A 1 188 ? 5.433 -15.155 -20.513 1.00 91.94 188 LEU A N 1
ATOM 1477 C CA . LEU A 1 188 ? 6.061 -16.457 -20.788 1.00 91.94 188 LEU A CA 1
ATOM 1478 C C . LEU A 1 188 ? 5.974 -16.897 -22.258 1.00 91.94 188 LEU A C 1
ATOM 1480 O O . LEU A 1 188 ? 6.813 -17.691 -22.687 1.00 91.94 188 LEU A O 1
ATOM 1484 N N . ASP A 1 189 ? 5.013 -16.366 -23.011 1.00 94.00 189 ASP A N 1
ATOM 1485 C CA . ASP A 1 189 ? 4.762 -16.673 -24.421 1.00 94.00 189 ASP A CA 1
ATOM 1486 C C . ASP A 1 189 ? 5.423 -15.649 -25.369 1.00 94.00 189 ASP A C 1
ATOM 1488 O O . ASP A 1 189 ? 5.220 -15.691 -26.581 1.00 94.00 189 ASP A O 1
ATOM 1492 N N . HIS A 1 190 ? 6.255 -14.751 -24.827 1.00 94.00 190 HIS A N 1
ATOM 1493 C CA . HIS A 1 190 ? 6.949 -13.667 -25.528 1.00 94.00 190 HIS A CA 1
ATOM 1494 C C . HIS A 1 190 ? 6.044 -12.568 -26.113 1.00 94.00 190 HIS A C 1
ATOM 1496 O O . HIS A 1 190 ? 6.493 -11.786 -26.955 1.00 94.00 190 HIS A O 1
ATOM 1502 N N . ASN A 1 191 ? 4.810 -12.427 -25.630 1.00 94.75 191 ASN A N 1
ATOM 1503 C CA . ASN A 1 191 ? 3.975 -11.278 -25.967 1.00 94.75 191 ASN A CA 1
ATOM 1504 C C . ASN A 1 191 ? 4.464 -10.032 -25.220 1.00 94.75 191 ASN A C 1
ATOM 1506 O O . ASN A 1 191 ? 4.766 -10.082 -24.025 1.00 94.75 191 ASN A O 1
ATOM 1510 N N . LEU A 1 192 ? 4.521 -8.891 -25.914 1.00 96.31 192 LEU A N 1
ATOM 1511 C CA . LEU A 1 192 ? 4.928 -7.620 -25.316 1.00 96.31 192 LEU A CA 1
ATOM 1512 C C . LEU A 1 192 ? 3.855 -7.108 -24.352 1.00 96.31 192 LEU A C 1
ATOM 1514 O O . LEU A 1 192 ? 2.753 -6.753 -24.767 1.00 96.31 192 LEU A O 1
ATOM 1518 N N . ILE A 1 193 ? 4.208 -7.010 -23.071 1.00 95.75 193 ILE A N 1
ATOM 1519 C CA . ILE A 1 193 ? 3.338 -6.451 -22.035 1.00 95.75 193 ILE A CA 1
ATOM 1520 C C . ILE A 1 193 ? 3.515 -4.938 -21.950 1.00 95.75 193 ILE A C 1
ATOM 1522 O O . ILE A 1 193 ? 2.531 -4.193 -21.876 1.00 95.75 193 ILE A O 1
ATOM 1526 N N . ALA A 1 194 ? 4.767 -4.476 -21.950 1.00 97.12 194 ALA A N 1
ATOM 1527 C CA . ALA A 1 194 ? 5.074 -3.062 -21.816 1.00 97.12 194 ALA A CA 1
ATOM 1528 C C . ALA A 1 194 ? 6.480 -2.694 -22.290 1.00 97.12 194 ALA A C 1
ATOM 1530 O O . ALA A 1 194 ? 7.399 -3.516 -22.280 1.00 97.12 194 ALA A O 1
ATOM 1531 N N . THR A 1 195 ? 6.656 -1.411 -22.594 1.00 98.12 195 THR A N 1
ATOM 1532 C CA . THR A 1 195 ? 7.956 -0.793 -22.856 1.00 98.12 195 THR A CA 1
ATOM 1533 C C . THR A 1 195 ? 8.151 0.394 -21.923 1.00 98.12 195 THR A C 1
ATOM 1535 O O . THR A 1 195 ? 7.288 1.264 -21.840 1.00 98.12 195 THR A O 1
ATOM 1538 N N . TRP A 1 196 ? 9.283 0.455 -21.229 1.00 97.81 196 TRP A N 1
ATOM 1539 C CA . TRP A 1 196 ? 9.700 1.632 -20.468 1.00 97.81 196 TRP A CA 1
ATOM 1540 C C . TRP A 1 196 ? 10.765 2.401 -21.237 1.00 97.81 196 TRP A C 1
ATOM 1542 O O . TRP A 1 196 ? 11.699 1.783 -21.736 1.00 97.81 196 TRP A O 1
ATOM 1552 N N . PHE A 1 197 ? 10.671 3.727 -21.295 1.00 95.81 197 PHE A N 1
ATOM 1553 C CA . PHE A 1 197 ? 11.642 4.575 -21.992 1.00 95.81 197 PHE A CA 1
ATOM 1554 C C . PHE A 1 197 ? 12.439 5.443 -21.027 1.00 95.81 197 PHE A C 1
ATOM 1556 O O . PHE A 1 197 ? 11.856 6.138 -20.194 1.00 95.81 197 PHE A O 1
ATOM 1563 N N . ALA A 1 198 ? 13.765 5.473 -21.192 1.00 87.75 198 ALA A N 1
ATOM 1564 C CA . ALA A 1 198 ? 14.641 6.319 -20.384 1.00 87.75 198 ALA A CA 1
ATOM 1565 C C . ALA A 1 198 ? 14.427 7.805 -20.683 1.00 87.75 198 ALA A C 1
ATOM 1567 O O . ALA A 1 198 ? 14.304 8.621 -19.769 1.00 87.75 198 ALA A O 1
ATOM 1568 N N . GLN A 1 199 ? 14.351 8.142 -21.970 1.00 89.69 199 GLN A N 1
ATOM 1569 C CA . GLN A 1 199 ? 14.169 9.502 -22.459 1.00 89.69 199 GLN A CA 1
ATOM 1570 C C . GLN A 1 199 ? 13.587 9.498 -23.874 1.00 89.69 199 GLN A C 1
ATOM 1572 O O . GLN A 1 199 ? 13.936 8.649 -24.690 1.00 89.69 199 GLN A O 1
ATOM 1577 N N . MET A 1 200 ? 12.732 10.480 -24.154 1.00 87.62 200 MET A N 1
ATOM 1578 C CA . MET A 1 200 ? 12.168 10.813 -25.465 1.00 87.62 200 MET A CA 1
ATOM 1579 C C . MET A 1 200 ? 11.645 9.612 -26.272 1.00 87.62 200 MET A C 1
ATOM 1581 O O . MET A 1 200 ? 11.762 9.572 -27.496 1.00 87.62 200 MET A O 1
ATOM 1585 N N . GLY A 1 201 ? 11.046 8.636 -25.590 1.00 89.31 201 GLY A N 1
ATOM 1586 C CA . GLY A 1 201 ? 10.443 7.468 -26.215 1.00 89.31 201 GLY A CA 1
ATOM 1587 C C . GLY A 1 201 ? 9.248 7.838 -27.082 1.00 89.31 201 GLY A C 1
ATOM 1588 O O . GLY A 1 201 ? 8.449 8.693 -26.704 1.00 89.31 201 GLY A O 1
ATOM 1589 N N . THR A 1 202 ? 9.106 7.179 -28.228 1.00 90.94 202 THR A N 1
ATOM 1590 C CA . THR A 1 202 ? 7.943 7.328 -29.110 1.00 90.94 202 THR A CA 1
ATOM 1591 C C . THR A 1 202 ? 7.324 5.964 -29.367 1.00 90.94 202 THR A C 1
ATOM 1593 O O . THR A 1 202 ? 8.033 4.967 -29.507 1.00 90.94 202 THR A O 1
ATOM 1596 N N . VAL A 1 203 ? 5.993 5.915 -29.404 1.00 89.19 203 VAL A N 1
ATOM 1597 C CA . VAL A 1 203 ? 5.227 4.697 -29.684 1.00 89.19 203 VAL A CA 1
ATOM 1598 C C . VAL A 1 203 ? 4.122 5.027 -30.672 1.00 89.19 203 VAL A C 1
ATOM 1600 O O . VAL A 1 203 ? 3.464 6.060 -30.570 1.00 89.19 203 VAL A O 1
ATOM 1603 N N . GLN A 1 204 ? 3.920 4.144 -31.648 1.00 87.19 204 GLN A N 1
ATOM 1604 C CA . GLN A 1 204 ? 2.895 4.324 -32.666 1.00 87.19 204 GLN A CA 1
ATOM 1605 C C . GLN A 1 204 ? 1.504 4.447 -32.025 1.00 87.19 204 GLN A C 1
ATOM 1607 O O . GLN A 1 204 ? 1.065 3.580 -31.270 1.00 87.19 204 GLN A O 1
ATOM 1612 N N . GLY A 1 205 ? 0.793 5.528 -32.350 1.00 83.00 205 GLY A N 1
ATOM 1613 C CA . GLY A 1 205 ? -0.526 5.809 -31.784 1.00 83.00 205 GLY A CA 1
ATOM 1614 C C . GLY A 1 205 ? -0.499 6.359 -30.354 1.00 83.00 205 GLY A C 1
ATOM 1615 O O . GLY A 1 205 ? -1.512 6.233 -29.661 1.00 83.00 205 GLY A O 1
ATOM 1616 N N . TYR A 1 206 ? 0.635 6.928 -29.924 1.00 85.50 206 TYR A N 1
ATOM 1617 C CA . TYR A 1 206 ? 0.779 7.749 -28.723 1.00 85.50 206 TYR A CA 1
ATOM 1618 C C . TYR A 1 206 ? 1.547 9.042 -29.054 1.00 85.50 206 TYR A C 1
ATOM 1620 O O . TYR A 1 206 ? 2.723 9.009 -29.407 1.00 85.50 206 TYR A O 1
ATOM 1628 N N . ASP A 1 207 ? 0.879 10.190 -28.924 1.00 84.56 207 ASP A N 1
ATOM 1629 C CA . ASP A 1 207 ? 1.346 11.465 -29.501 1.00 84.56 207 ASP A CA 1
ATOM 1630 C C . ASP A 1 207 ? 2.293 12.268 -28.591 1.00 84.56 207 ASP A C 1
ATOM 1632 O O . ASP A 1 207 ? 2.624 13.419 -28.880 1.00 84.56 207 ASP A O 1
ATOM 1636 N N . LYS A 1 208 ? 2.715 11.697 -27.457 1.00 89.19 208 LYS A N 1
ATOM 1637 C CA . LYS A 1 208 ? 3.608 12.354 -26.492 1.00 89.19 208 LYS A CA 1
ATOM 1638 C C . LYS A 1 208 ? 4.918 11.591 -26.364 1.00 89.19 208 LYS A C 1
ATOM 1640 O O . LYS A 1 208 ? 4.955 10.369 -26.476 1.00 89.19 208 LYS A O 1
ATOM 1645 N N . TYR A 1 209 ? 5.985 12.318 -26.054 1.00 91.31 209 TYR A N 1
ATOM 1646 C CA . TYR A 1 209 ? 7.245 11.697 -25.669 1.00 91.31 209 TYR A CA 1
ATOM 1647 C C . TYR A 1 209 ? 7.129 11.049 -24.293 1.00 91.31 209 TYR A C 1
ATOM 1649 O O . TYR A 1 209 ? 6.653 11.684 -23.351 1.00 91.31 209 TYR A O 1
ATOM 1657 N N . LEU A 1 210 ? 7.616 9.818 -24.186 1.00 90.06 210 LEU A N 1
ATOM 1658 C CA . LEU A 1 210 ? 7.724 9.084 -22.931 1.00 90.06 210 LEU A CA 1
ATOM 1659 C C . LEU A 1 210 ? 9.090 9.339 -22.298 1.00 90.06 210 LEU A C 1
ATOM 1661 O O . LEU A 1 210 ? 10.125 9.180 -22.949 1.00 90.06 210 LEU A O 1
ATOM 1665 N N . ASN A 1 211 ? 9.102 9.737 -21.029 1.00 90.56 211 ASN A N 1
ATOM 1666 C CA . ASN A 1 211 ? 10.334 10.028 -20.295 1.00 90.56 211 ASN A CA 1
ATOM 1667 C C . ASN A 1 211 ? 10.279 9.405 -18.906 1.00 90.56 211 ASN A C 1
ATOM 1669 O O . ASN A 1 211 ? 9.545 9.886 -18.045 1.00 90.56 211 ASN A O 1
ATOM 1673 N N . LYS A 1 212 ? 11.092 8.369 -18.674 1.00 92.06 212 LYS A N 1
ATOM 1674 C CA . LYS A 1 212 ? 11.057 7.560 -17.447 1.00 92.06 212 LYS A CA 1
ATOM 1675 C C . LYS A 1 212 ? 9.656 7.002 -17.183 1.00 92.06 212 LYS A C 1
ATOM 1677 O O . LYS A 1 212 ? 9.115 7.048 -16.074 1.00 92.06 212 LYS A O 1
ATOM 1682 N N . GLU A 1 213 ? 9.044 6.512 -18.250 1.00 93.62 213 GLU A N 1
ATOM 1683 C CA . GLU A 1 213 ? 7.648 6.097 -18.282 1.00 93.62 213 GLU A CA 1
ATOM 1684 C C . GLU A 1 213 ? 7.508 4.754 -18.987 1.00 93.62 213 GLU A C 1
ATOM 1686 O O . GLU A 1 213 ? 8.144 4.499 -20.009 1.00 93.62 213 GLU A O 1
ATOM 1691 N N . ILE A 1 214 ? 6.648 3.914 -18.419 1.00 95.88 214 ILE A N 1
ATOM 1692 C CA . ILE A 1 214 ? 6.130 2.680 -18.999 1.00 95.88 214 ILE A CA 1
ATOM 1693 C C . ILE A 1 214 ? 4.938 3.040 -19.879 1.00 95.88 214 ILE A C 1
ATOM 1695 O O . ILE A 1 214 ? 4.068 3.779 -19.427 1.00 95.88 214 ILE A O 1
ATOM 1699 N N . ILE A 1 215 ? 4.845 2.445 -21.063 1.00 95.12 215 ILE A N 1
ATOM 1700 C CA . ILE A 1 215 ? 3.607 2.318 -21.832 1.00 95.12 215 ILE A CA 1
ATOM 1701 C C . ILE A 1 215 ? 3.283 0.838 -22.041 1.00 95.12 215 ILE A C 1
ATOM 1703 O O . ILE A 1 215 ? 4.151 0.047 -22.413 1.00 95.12 215 ILE A O 1
ATOM 1707 N N . THR A 1 216 ? 2.047 0.449 -21.749 1.00 93.25 216 THR A N 1
ATOM 1708 C CA . THR A 1 216 ? 1.572 -0.940 -21.833 1.00 93.25 216 THR A CA 1
ATOM 1709 C C . THR A 1 216 ? 0.879 -1.229 -23.161 1.00 93.25 216 THR A C 1
ATOM 1711 O O . THR A 1 216 ? 0.540 -0.307 -23.906 1.00 93.25 216 THR A O 1
ATOM 1714 N N . TYR A 1 217 ? 0.642 -2.508 -23.469 1.00 91.06 217 TYR A N 1
ATOM 1715 C CA . TYR A 1 217 ? -0.036 -2.921 -24.709 1.00 91.06 217 TYR A CA 1
ATOM 1716 C C . TYR A 1 217 ? -1.439 -2.304 -24.872 1.00 91.06 217 TYR A C 1
ATOM 1718 O O . TYR A 1 217 ? -1.887 -2.054 -25.989 1.00 91.06 217 TYR A O 1
ATOM 1726 N N . ASP A 1 218 ? -2.124 -2.013 -23.763 1.00 87.69 218 ASP A N 1
ATOM 1727 C CA . ASP A 1 218 ? -3.429 -1.341 -23.711 1.00 87.69 218 ASP A CA 1
ATOM 1728 C C . ASP A 1 218 ? -3.312 0.192 -23.597 1.00 87.69 218 ASP A C 1
ATOM 1730 O O . ASP A 1 218 ? -4.290 0.879 -23.303 1.00 87.69 218 ASP A O 1
ATOM 1734 N N . LYS A 1 219 ? -2.118 0.737 -23.866 1.00 89.25 219 LYS A N 1
ATOM 1735 C CA . LYS A 1 219 ? -1.795 2.171 -23.927 1.00 89.25 219 LYS A CA 1
ATOM 1736 C C . LYS A 1 219 ? -1.931 2.929 -22.604 1.00 89.25 219 LYS A C 1
ATOM 1738 O O . LYS A 1 219 ? -2.024 4.159 -22.615 1.00 89.25 219 LYS A O 1
ATOM 1743 N N . LYS A 1 220 ? -1.913 2.246 -21.455 1.00 88.06 220 LYS A N 1
ATOM 1744 C CA . LYS A 1 220 ? -1.782 2.928 -20.159 1.00 88.06 220 LYS A CA 1
ATOM 1745 C C . LYS A 1 220 ? -0.335 3.353 -19.934 1.00 88.06 220 LYS A C 1
ATOM 1747 O O . LYS A 1 220 ? 0.596 2.667 -20.350 1.00 88.06 220 LYS A O 1
ATOM 1752 N N . VAL A 1 221 ? -0.158 4.487 -19.257 1.00 91.06 221 VAL A N 1
ATOM 1753 C CA . VAL A 1 221 ? 1.160 5.074 -18.995 1.00 91.06 221 VAL A CA 1
ATOM 1754 C C . VAL A 1 221 ? 1.409 5.170 -17.496 1.00 91.06 221 VAL A C 1
ATOM 1756 O O . VAL A 1 221 ? 0.555 5.651 -16.749 1.00 91.06 221 VAL A O 1
ATOM 1759 N N . PHE A 1 222 ? 2.588 4.730 -17.056 1.00 86.19 222 PHE A N 1
ATOM 1760 C CA . PHE A 1 222 ? 2.998 4.767 -15.652 1.00 86.19 222 PHE A CA 1
ATOM 1761 C C . PHE A 1 222 ? 4.392 5.356 -15.506 1.00 86.19 222 PHE A C 1
ATOM 1763 O O . PHE A 1 222 ? 5.319 4.961 -16.206 1.00 86.19 222 PHE A O 1
ATOM 1770 N N . LYS A 1 223 ? 4.571 6.242 -14.530 1.00 88.44 223 LYS A N 1
ATOM 1771 C CA . LYS A 1 223 ? 5.884 6.802 -14.218 1.00 88.44 223 LYS A CA 1
ATOM 1772 C C . LYS A 1 223 ? 6.714 5.831 -13.373 1.00 88.44 223 LYS A C 1
ATOM 1774 O O . LYS A 1 223 ? 6.220 5.332 -12.360 1.00 88.44 223 LYS A O 1
ATOM 1779 N N . VAL A 1 224 ? 7.970 5.609 -13.763 1.00 87.69 224 VAL A N 1
ATOM 1780 C CA . VAL A 1 224 ? 8.985 4.875 -12.987 1.00 87.69 224 VAL A CA 1
ATOM 1781 C C . VAL A 1 224 ? 10.322 5.586 -13.158 1.00 87.69 224 VAL A C 1
ATOM 1783 O O . VAL A 1 224 ? 10.853 5.636 -14.264 1.00 87.69 224 VAL A O 1
ATOM 1786 N N . GLU A 1 225 ? 10.854 6.156 -12.074 1.00 85.44 225 GLU A N 1
ATOM 1787 C CA . GLU A 1 225 ? 12.127 6.882 -12.117 1.00 85.44 225 GLU A CA 1
ATOM 1788 C C . GLU A 1 225 ? 13.290 5.960 -12.489 1.00 85.44 225 GLU A C 1
ATOM 1790 O O . GLU A 1 225 ? 13.355 4.806 -12.066 1.00 85.44 225 GLU A O 1
ATOM 1795 N N . PHE A 1 226 ? 14.217 6.508 -13.272 1.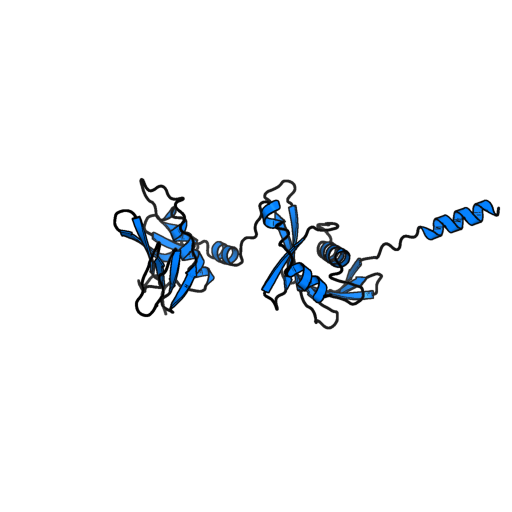00 80.38 226 PHE A N 1
ATOM 1796 C CA . PHE A 1 226 ? 15.466 5.838 -13.597 1.00 80.38 226 PHE A CA 1
ATOM 1797 C C . PHE A 1 226 ? 16.398 5.867 -12.387 1.00 80.38 226 PHE A C 1
ATOM 1799 O O . PHE A 1 226 ? 16.697 6.944 -11.864 1.00 80.38 226 PHE A O 1
ATOM 1806 N N . ASP A 1 227 ? 16.863 4.695 -11.975 1.00 77.88 227 ASP A N 1
ATOM 1807 C CA . ASP A 1 227 ? 17.781 4.505 -10.860 1.00 77.88 227 ASP A CA 1
ATOM 1808 C C . ASP A 1 227 ? 19.055 3.798 -11.341 1.00 77.88 227 ASP A C 1
ATOM 1810 O O . ASP A 1 227 ? 19.030 2.650 -11.790 1.00 77.88 227 ASP A O 1
ATOM 1814 N N . ASN A 1 228 ? 20.171 4.523 -11.229 1.00 62.81 228 ASN A N 1
ATOM 1815 C CA . ASN A 1 228 ? 21.517 4.106 -11.622 1.00 62.81 228 ASN A CA 1
ATOM 1816 C C . ASN A 1 228 ? 22.276 3.355 -10.513 1.00 62.81 228 ASN A C 1
ATOM 1818 O O . ASN A 1 228 ? 23.494 3.210 -10.599 1.00 62.81 228 ASN A O 1
ATOM 1822 N N . GLY A 1 229 ? 21.604 2.874 -9.464 1.00 52.28 229 GLY A N 1
ATOM 1823 C CA . GLY A 1 229 ? 22.233 2.131 -8.364 1.00 52.28 229 GLY A CA 1
ATOM 1824 C C . GLY A 1 229 ? 22.922 0.810 -8.757 1.00 52.28 229 GLY A C 1
ATOM 1825 O O . GLY A 1 229 ? 23.550 0.178 -7.907 1.00 52.28 229 GLY A O 1
ATOM 1826 N N . GLY A 1 230 ? 22.846 0.389 -10.026 1.00 48.69 230 GLY A N 1
ATOM 1827 C CA . GLY A 1 230 ? 23.546 -0.769 -10.586 1.00 48.69 230 GLY A CA 1
ATOM 1828 C C . GLY A 1 230 ? 24.870 -0.380 -11.253 1.00 48.69 230 GLY A C 1
ATOM 1829 O O . GLY A 1 230 ? 24.905 0.351 -12.234 1.00 48.69 230 GLY A O 1
ATOM 1830 N N . ASN A 1 231 ? 25.982 -0.886 -10.727 1.00 44.19 231 ASN A N 1
ATOM 1831 C CA . ASN A 1 231 ? 27.334 -0.661 -11.243 1.00 44.19 231 ASN A CA 1
ATOM 1832 C C . ASN A 1 231 ? 27.448 -1.061 -12.741 1.00 44.19 231 ASN A C 1
ATOM 1834 O O . ASN A 1 231 ? 27.187 -2.213 -13.083 1.00 44.19 231 ASN A O 1
ATOM 1838 N N . PHE A 1 232 ? 27.854 -0.144 -13.634 1.00 49.44 232 PHE A N 1
ATOM 1839 C CA . PHE A 1 232 ? 27.936 -0.396 -15.091 1.00 49.44 232 PHE A CA 1
ATOM 1840 C C . PHE A 1 232 ? 29.050 -1.386 -15.493 1.00 49.44 232 PHE A C 1
ATOM 1842 O O . PHE A 1 232 ? 28.997 -1.981 -16.569 1.00 49.44 232 PHE A O 1
ATOM 1849 N N . ILE A 1 233 ? 30.051 -1.604 -14.634 1.00 52.97 233 ILE A N 1
ATOM 1850 C CA . ILE A 1 233 ? 31.098 -2.612 -14.851 1.00 52.97 233 ILE A CA 1
ATOM 1851 C C . ILE A 1 233 ? 30.605 -3.954 -14.298 1.00 52.97 233 ILE A C 1
ATOM 1853 O O . ILE A 1 233 ? 30.451 -4.112 -13.088 1.00 52.97 233 ILE A O 1
ATOM 1857 N N . GLY A 1 234 ? 30.375 -4.926 -15.186 1.00 63.31 234 GLY A N 1
ATOM 1858 C CA . GLY A 1 234 ? 29.827 -6.233 -14.809 1.00 63.31 234 GLY A CA 1
ATOM 1859 C C . GLY A 1 234 ? 28.324 -6.192 -14.525 1.00 63.31 234 GLY A C 1
ATOM 1860 O O . GLY A 1 234 ? 27.881 -6.790 -13.541 1.00 63.31 234 GLY A O 1
ATOM 1861 N N . TYR A 1 235 ? 27.571 -5.465 -15.365 1.00 75.94 235 TYR A N 1
ATOM 1862 C CA . TYR A 1 235 ? 26.114 -5.332 -15.285 1.00 75.94 235 TYR A CA 1
ATOM 1863 C C . TYR A 1 235 ? 25.426 -6.678 -15.032 1.00 75.94 235 TYR A C 1
ATOM 1865 O O . TYR A 1 235 ? 25.724 -7.685 -15.679 1.00 75.94 235 TYR A O 1
ATOM 1873 N N . LYS A 1 236 ? 24.479 -6.665 -14.095 1.00 83.38 236 LYS A N 1
ATOM 1874 C CA . LYS A 1 236 ? 23.650 -7.806 -13.715 1.00 83.38 236 LYS A CA 1
ATOM 1875 C C . LYS A 1 236 ? 22.211 -7.337 -13.601 1.00 83.38 236 LYS A C 1
ATOM 1877 O O . LYS A 1 236 ? 21.921 -6.502 -12.746 1.00 83.38 236 LYS A O 1
ATOM 1882 N N . MET A 1 237 ? 21.324 -7.918 -14.404 1.00 88.31 237 MET A N 1
ATOM 1883 C CA . MET A 1 237 ? 19.893 -7.596 -14.386 1.00 88.31 237 MET A CA 1
ATOM 1884 C C . MET A 1 237 ? 19.266 -7.825 -12.998 1.00 88.31 237 MET A C 1
ATOM 1886 O O . MET A 1 237 ? 18.435 -7.039 -12.556 1.00 88.31 237 MET A O 1
ATOM 1890 N N . SER A 1 238 ? 19.747 -8.819 -12.242 1.00 88.19 238 SER A N 1
ATOM 1891 C CA . SER A 1 238 ? 19.323 -9.074 -10.854 1.00 88.19 238 SER A CA 1
ATOM 1892 C C . SER A 1 238 ? 19.578 -7.915 -9.880 1.00 88.19 238 SER A C 1
ATOM 1894 O O . SER A 1 238 ? 18.966 -7.856 -8.813 1.00 88.19 238 SER A O 1
ATOM 1896 N N . LYS A 1 239 ? 20.489 -6.996 -10.223 1.00 84.94 239 LYS A N 1
ATOM 1897 C CA . LYS A 1 239 ? 20.857 -5.824 -9.414 1.00 84.94 239 LYS A CA 1
ATOM 1898 C C . LYS A 1 239 ? 20.313 -4.514 -9.979 1.00 84.94 239 LYS A C 1
ATOM 1900 O O . LYS A 1 239 ? 20.590 -3.454 -9.420 1.00 84.94 239 LYS A O 1
ATOM 1905 N N . ASP A 1 240 ? 19.576 -4.570 -11.081 1.00 85.69 240 ASP A N 1
ATOM 1906 C CA . ASP A 1 240 ? 19.030 -3.392 -11.735 1.00 85.69 240 ASP A CA 1
ATOM 1907 C C . ASP A 1 240 ? 17.738 -2.944 -11.038 1.00 85.69 240 ASP A C 1
ATOM 1909 O O . ASP A 1 240 ? 16.674 -3.560 -11.159 1.00 85.69 240 ASP A O 1
ATOM 1913 N N . ILE A 1 241 ? 17.850 -1.854 -10.276 1.00 86.12 241 ILE A N 1
ATOM 1914 C CA . ILE A 1 241 ? 16.741 -1.285 -9.504 1.00 86.12 241 ILE A CA 1
ATOM 1915 C C . ILE A 1 241 ? 15.636 -0.773 -10.436 1.00 86.12 241 ILE A C 1
ATOM 1917 O O . ILE A 1 241 ? 14.451 -0.925 -10.132 1.00 86.12 241 ILE A O 1
ATOM 1921 N N . THR A 1 242 ? 16.001 -0.207 -11.589 1.00 89.75 242 THR A N 1
ATOM 1922 C CA . THR A 1 242 ? 15.020 0.277 -12.565 1.00 89.75 242 THR A CA 1
ATOM 1923 C C . THR A 1 242 ? 14.217 -0.897 -13.116 1.00 89.75 242 THR A C 1
ATOM 1925 O O . THR A 1 242 ? 12.984 -0.857 -13.103 1.00 89.75 242 THR A O 1
ATOM 1928 N N . ALA A 1 243 ? 14.897 -1.969 -13.529 1.00 92.94 243 ALA A N 1
ATOM 1929 C CA . ALA A 1 243 ? 14.266 -3.155 -14.096 1.00 92.94 243 ALA A CA 1
ATOM 1930 C C . ALA A 1 243 ? 13.243 -3.784 -13.135 1.00 92.94 243 ALA A C 1
ATOM 1932 O O . ALA A 1 243 ? 12.082 -3.989 -13.504 1.00 92.94 243 ALA A O 1
ATOM 1933 N N . ILE A 1 244 ? 13.619 -4.026 -11.872 1.00 91.81 244 ILE A N 1
ATOM 1934 C CA . ILE A 1 244 ? 12.681 -4.608 -10.900 1.00 91.81 244 ILE A CA 1
ATOM 1935 C C . ILE A 1 244 ? 11.520 -3.655 -10.579 1.00 91.81 244 ILE A C 1
ATOM 1937 O O . ILE A 1 244 ? 10.391 -4.108 -10.390 1.00 91.81 244 ILE A O 1
ATOM 1941 N N . ASN A 1 245 ? 11.746 -2.338 -10.561 1.00 90.81 245 ASN A N 1
ATOM 1942 C CA . ASN A 1 245 ? 10.683 -1.361 -10.319 1.00 90.81 245 ASN A CA 1
ATOM 1943 C C . ASN A 1 245 ? 9.657 -1.323 -11.458 1.00 90.81 245 ASN A C 1
ATOM 1945 O O . ASN A 1 245 ? 8.462 -1.189 -11.188 1.00 90.81 245 ASN A O 1
ATOM 1949 N N . ILE A 1 246 ? 10.091 -1.502 -12.709 1.00 94.81 246 ILE A N 1
ATOM 1950 C CA . ILE A 1 246 ? 9.193 -1.632 -13.865 1.00 94.81 246 ILE A CA 1
ATOM 1951 C C . ILE A 1 246 ? 8.282 -2.850 -13.687 1.00 94.81 246 ILE A C 1
ATOM 1953 O O . ILE A 1 246 ? 7.057 -2.723 -13.749 1.00 94.81 246 ILE A O 1
ATOM 1957 N N . VAL A 1 247 ? 8.866 -4.015 -13.392 1.00 94.31 247 VAL A N 1
ATOM 1958 C CA . VAL A 1 247 ? 8.123 -5.270 -13.185 1.00 94.31 247 VAL A CA 1
ATOM 1959 C C . VAL A 1 247 ? 7.128 -5.143 -12.033 1.00 94.31 247 VAL A C 1
ATOM 1961 O O . VAL A 1 247 ? 5.952 -5.483 -12.177 1.00 94.31 247 VAL A O 1
ATOM 1964 N N . LYS A 1 248 ? 7.569 -4.592 -10.898 1.00 89.38 248 LYS A N 1
ATOM 1965 C CA . LYS A 1 248 ? 6.710 -4.331 -9.738 1.00 89.38 248 LYS A CA 1
ATOM 1966 C C . LYS A 1 248 ? 5.541 -3.420 -10.099 1.00 89.38 248 LYS A C 1
ATOM 1968 O O . LYS A 1 248 ? 4.407 -3.716 -9.725 1.00 89.38 248 LYS A O 1
ATOM 1973 N N . LYS A 1 249 ? 5.789 -2.344 -10.856 1.00 88.06 249 LYS A N 1
ATOM 1974 C CA . LYS A 1 249 ? 4.737 -1.406 -11.265 1.00 88.06 249 LYS A CA 1
ATOM 1975 C C . LYS A 1 249 ? 3.682 -2.083 -12.139 1.00 88.06 249 LYS A C 1
ATOM 1977 O O . LYS A 1 249 ? 2.495 -1.838 -11.933 1.00 88.06 249 LYS A O 1
ATOM 1982 N N . LEU A 1 250 ? 4.089 -2.958 -13.056 1.00 86.00 250 LEU A N 1
ATOM 1983 C CA . LEU A 1 250 ? 3.171 -3.738 -13.889 1.00 86.00 250 LEU A CA 1
ATOM 1984 C C . LEU A 1 250 ? 2.338 -4.722 -13.058 1.00 86.00 250 LEU A C 1
ATOM 1986 O O . LEU A 1 250 ? 1.111 -4.709 -13.140 1.00 86.00 250 LEU A O 1
ATOM 1990 N N . ALA A 1 251 ? 2.975 -5.513 -12.195 1.00 84.00 251 ALA A N 1
ATOM 1991 C CA . ALA A 1 251 ? 2.276 -6.499 -11.371 1.00 84.00 251 ALA A CA 1
ATOM 1992 C C . ALA A 1 251 ? 1.227 -5.855 -10.445 1.00 84.00 251 ALA A C 1
ATOM 1994 O O . ALA A 1 251 ? 0.095 -6.323 -10.338 1.00 84.00 251 ALA A O 1
ATOM 1995 N N . VAL A 1 252 ? 1.575 -4.723 -9.830 1.00 78.81 252 VAL A N 1
ATOM 1996 C CA . VAL A 1 252 ? 0.674 -3.924 -8.983 1.00 78.81 252 VAL A CA 1
ATOM 1997 C C . VAL A 1 252 ? -0.544 -3.406 -9.747 1.00 78.81 252 VAL A C 1
ATOM 1999 O O . VAL A 1 252 ? -1.622 -3.285 -9.170 1.00 78.81 252 VAL A O 1
ATOM 2002 N N . ASN A 1 253 ? -0.387 -3.115 -11.039 1.00 78.88 253 ASN A N 1
ATOM 2003 C CA . ASN A 1 253 ? -1.471 -2.653 -11.904 1.00 78.88 253 ASN A CA 1
ATOM 2004 C C . ASN A 1 253 ? -2.214 -3.808 -12.603 1.00 78.88 253 ASN A C 1
ATOM 2006 O O . ASN A 1 253 ? -3.020 -3.560 -13.498 1.00 78.88 253 ASN A O 1
ATOM 2010 N N . GLY A 1 254 ? -1.982 -5.055 -12.175 1.00 77.50 254 GLY A N 1
ATOM 2011 C CA . GLY A 1 254 ? -2.753 -6.223 -12.599 1.00 77.50 254 GLY A CA 1
ATOM 2012 C C . GLY A 1 254 ? -2.356 -6.805 -13.954 1.00 77.50 254 GLY A C 1
ATOM 2013 O O . GLY A 1 254 ? -3.113 -7.604 -14.504 1.00 77.50 254 GLY A O 1
ATOM 2014 N N . TYR A 1 255 ? -1.197 -6.435 -14.503 1.00 83.69 255 TYR A N 1
ATOM 2015 C CA . TYR A 1 255 ? -0.701 -7.052 -15.733 1.00 83.69 255 TYR A CA 1
ATOM 2016 C C . TYR A 1 255 ? -0.201 -8.469 -15.445 1.00 83.69 255 TYR A C 1
ATOM 2018 O O . TYR A 1 255 ? 0.673 -8.670 -14.600 1.00 83.69 255 TYR A O 1
ATOM 2026 N N . ASN A 1 256 ? -0.765 -9.449 -16.152 1.00 85.12 256 ASN A N 1
ATOM 2027 C CA . ASN A 1 256 ? -0.291 -10.826 -16.100 1.00 85.12 256 ASN A CA 1
ATOM 2028 C C . ASN A 1 256 ? 1.020 -10.946 -16.884 1.00 85.12 256 ASN A C 1
ATOM 2030 O O . ASN A 1 256 ? 1.088 -10.515 -18.031 1.00 85.12 256 ASN A O 1
ATOM 2034 N N . LEU A 1 257 ? 2.034 -11.532 -16.254 1.00 87.62 257 LEU A N 1
ATOM 2035 C CA . LEU A 1 257 ? 3.331 -11.817 -16.873 1.00 87.62 257 LEU A CA 1
ATOM 2036 C C . LEU A 1 257 ? 3.508 -13.328 -17.149 1.00 87.62 257 LEU A C 1
ATOM 2038 O O . LEU A 1 257 ? 4.360 -13.732 -17.935 1.00 87.62 257 LEU A O 1
ATOM 2042 N N . GLY A 1 258 ? 2.692 -14.186 -16.524 1.00 81.12 258 GLY A N 1
ATOM 2043 C CA . GLY A 1 258 ? 2.664 -15.620 -16.825 1.00 81.12 258 GLY A CA 1
ATOM 2044 C C . GLY A 1 258 ? 2.036 -15.904 -18.193 1.00 81.12 258 GLY A C 1
ATOM 2045 O O . GLY A 1 258 ? 1.804 -14.984 -18.964 1.00 81.12 258 GLY A O 1
ATOM 2046 N N . HIS A 1 259 ? 1.715 -17.165 -18.492 1.00 75.38 259 HIS A N 1
ATOM 2047 C CA . HIS A 1 259 ? 1.076 -17.511 -19.768 1.00 75.38 259 HIS A CA 1
ATOM 2048 C C . HIS A 1 259 ? -0.170 -16.660 -20.035 1.00 75.38 259 HIS A C 1
ATOM 2050 O O . HIS A 1 259 ? -1.030 -16.503 -19.154 1.00 75.38 259 HIS A O 1
ATOM 2056 N N . SER A 1 260 ? -0.255 -16.122 -21.246 1.00 69.81 260 SER A N 1
ATOM 2057 C CA . SER A 1 260 ? -1.452 -15.445 -21.719 1.00 69.81 260 SER A CA 1
ATOM 2058 C C . SER A 1 260 ? -2.528 -16.483 -22.042 1.00 69.81 260 SER A C 1
ATOM 2060 O O . SER A 1 260 ? -2.233 -17.595 -22.479 1.00 69.81 260 SER A O 1
ATOM 2062 N N . LYS A 1 261 ? -3.787 -16.150 -21.746 1.00 52.75 261 LYS A N 1
ATOM 2063 C CA . LYS A 1 261 ? -4.937 -16.982 -22.125 1.00 52.75 261 LYS A CA 1
ATOM 2064 C C . LYS A 1 261 ? -5.329 -16.745 -23.572 1.00 52.75 261 LYS A C 1
ATOM 2066 O O . LYS A 1 261 ? -5.238 -15.575 -24.001 1.00 52.75 261 LYS A O 1
#